Protein AF-A0A6D2IC55-F1 (afdb_monomer)

Mean predicted aligned error: 16.31 Å

pLDDT: mean 77.1, std 15.38, range [35.66, 94.56]

Structure (mmCIF, N/CA/C/O backbone):
data_AF-A0A6D2IC55-F1
#
_entry.id   AF-A0A6D2IC55-F1
#
loop_
_atom_site.group_PDB
_atom_site.id
_atom_site.type_symbol
_atom_site.label_atom_id
_atom_site.label_alt_id
_atom_site.label_comp_id
_atom_site.label_asym_id
_atom_site.label_entity_id
_atom_site.label_seq_id
_atom_site.pdbx_PDB_ins_code
_atom_site.Cartn_x
_atom_site.Cartn_y
_atom_site.Cartn_z
_atom_site.occupancy
_atom_site.B_iso_or_equiv
_atom_site.auth_seq_id
_atom_site.auth_comp_id
_atom_site.auth_asym_id
_atom_site.auth_atom_id
_atom_site.pdbx_PDB_model_num
ATOM 1 N N . MET A 1 1 ? -11.996 4.747 8.446 1.00 42.41 1 MET A N 1
ATOM 2 C CA . MET A 1 1 ? -12.557 5.397 7.247 1.00 42.41 1 MET A CA 1
ATOM 3 C C . MET A 1 1 ? -13.398 6.541 7.789 1.00 42.41 1 MET A C 1
ATOM 5 O O . MET A 1 1 ? -14.283 6.265 8.580 1.00 42.41 1 MET A O 1
ATOM 9 N N . PHE A 1 2 ? -13.018 7.805 7.586 1.00 35.66 2 PHE A N 1
ATOM 10 C CA . PHE A 1 2 ? -13.809 8.906 8.156 1.00 35.66 2 PHE A CA 1
ATOM 11 C C . PHE A 1 2 ? -15.244 8.821 7.604 1.00 35.66 2 PHE A C 1
ATOM 13 O O . PHE A 1 2 ? -15.372 8.489 6.424 1.00 35.66 2 PHE A O 1
ATOM 20 N N . PRO A 1 3 ? -16.290 9.054 8.420 1.00 40.94 3 PRO A N 1
ATOM 21 C CA . PRO A 1 3 ? -17.657 9.133 7.911 1.00 40.94 3 PRO A CA 1
ATOM 22 C C . PRO A 1 3 ? -17.727 10.191 6.805 1.00 40.94 3 PRO A C 1
ATOM 24 O O . PRO A 1 3 ? -16.899 11.110 6.772 1.00 40.94 3 PRO A O 1
ATOM 27 N N . SER A 1 4 ? -18.667 10.030 5.882 1.00 40.03 4 SER A N 1
ATOM 28 C CA . SER A 1 4 ? -18.791 10.796 4.642 1.00 40.03 4 SER A CA 1
ATOM 29 C C . SER A 1 4 ? -19.124 12.262 4.946 1.00 40.03 4 SER A C 1
ATOM 31 O O . SER A 1 4 ? -20.267 12.704 4.884 1.00 40.03 4 SER A O 1
ATOM 33 N N . GLY A 1 5 ? -18.121 13.050 5.321 1.00 46.28 5 GLY A N 1
ATOM 34 C CA . GLY A 1 5 ? -18.244 14.489 5.496 1.00 46.28 5 GLY A CA 1
ATOM 35 C C . GLY A 1 5 ? -18.019 15.187 4.164 1.00 46.28 5 GLY A C 1
ATOM 36 O O . GLY A 1 5 ? -17.016 14.936 3.494 1.00 46.28 5 GLY A O 1
ATOM 37 N N . HIS A 1 6 ? -18.907 16.106 3.782 1.00 46.56 6 HIS A N 1
ATOM 38 C CA . HIS A 1 6 ? -18.530 17.081 2.765 1.00 46.56 6 HIS A CA 1
ATOM 39 C C . HIS A 1 6 ? -17.390 17.924 3.336 1.00 46.56 6 HIS A C 1
ATOM 41 O O . HIS A 1 6 ? -17.556 18.661 4.311 1.00 46.56 6 HIS A O 1
ATOM 47 N N . GLN A 1 7 ? -16.204 17.721 2.767 1.00 50.03 7 GLN A N 1
ATOM 48 C CA . GLN A 1 7 ? -14.989 18.403 3.162 1.00 50.03 7 GLN A CA 1
ATOM 49 C C . GLN A 1 7 ? -14.880 19.684 2.341 1.00 50.03 7 GLN A C 1
ATOM 51 O O . GLN A 1 7 ? -14.592 19.637 1.145 1.00 50.03 7 GLN A O 1
ATOM 56 N N . TRP A 1 8 ? -15.101 20.831 2.979 1.00 51.38 8 TRP A N 1
ATOM 57 C CA . TRP A 1 8 ? -14.809 22.116 2.355 1.00 51.38 8 TRP A CA 1
ATOM 58 C C . TRP A 1 8 ? -13.465 22.626 2.855 1.00 51.38 8 TRP A C 1
ATOM 60 O O . TRP A 1 8 ? -13.209 22.726 4.058 1.00 51.38 8 TRP A O 1
ATOM 70 N N . PHE A 1 9 ? -12.591 22.951 1.909 1.00 54.72 9 PHE A N 1
ATOM 71 C CA . PHE A 1 9 ? -11.362 23.674 2.191 1.00 54.72 9 PHE A CA 1
ATOM 72 C C . PHE A 1 9 ? -11.690 25.163 2.142 1.00 54.72 9 PHE A C 1
ATOM 74 O O . PHE A 1 9 ? -12.079 25.665 1.089 1.00 54.72 9 PHE A O 1
ATOM 81 N N . LEU A 1 10 ? -11.553 25.861 3.271 1.00 52.91 10 LEU A N 1
ATOM 82 C CA . LEU A 1 10 ? -11.657 27.318 3.276 1.00 52.91 10 LEU A CA 1
ATOM 83 C C . LEU A 1 10 ? -10.508 27.919 2.451 1.00 52.91 10 LEU A C 1
ATOM 85 O O . LEU A 1 10 ? -9.391 27.384 2.434 1.00 52.91 10 LEU A O 1
ATOM 89 N N . GLU A 1 11 ? -10.780 29.020 1.750 1.00 54.47 11 GLU A N 1
ATOM 90 C CA . GLU A 1 11 ? -9.745 29.746 1.013 1.00 54.47 11 GLU A CA 1
ATOM 91 C C . GLU A 1 11 ? -8.669 30.287 1.966 1.00 54.47 11 GLU A C 1
ATOM 93 O O . GLU A 1 11 ? -8.925 30.599 3.131 1.00 54.47 11 GLU A O 1
ATOM 98 N N . ARG A 1 12 ? -7.425 30.318 1.475 1.00 47.34 12 ARG A N 1
ATOM 99 C CA . ARG A 1 12 ? -6.218 30.528 2.285 1.00 47.34 12 ARG A CA 1
ATOM 100 C C . ARG A 1 12 ? -6.256 31.871 3.029 1.00 47.34 12 ARG A C 1
ATOM 102 O O . ARG A 1 12 ? -6.192 32.922 2.401 1.00 47.34 12 ARG A O 1
ATOM 109 N N . TYR A 1 13 ? -6.222 31.820 4.359 1.00 48.47 13 TYR A N 1
ATOM 110 C CA . TYR A 1 13 ? -5.645 32.881 5.197 1.00 48.47 13 TYR A CA 1
ATOM 111 C C . TYR A 1 13 ? -4.132 32.605 5.385 1.00 48.47 13 TYR A C 1
ATOM 113 O O . TYR A 1 13 ? -3.694 31.502 5.056 1.00 48.47 13 TYR A O 1
ATOM 121 N N . PRO A 1 14 ? -3.301 33.552 5.870 1.00 49.69 14 PRO A N 1
ATOM 122 C CA . PRO A 1 14 ? -1.832 33.498 5.809 1.00 49.69 14 PRO A CA 1
ATOM 123 C C . PRO A 1 14 ? -1.170 32.411 6.680 1.00 49.69 14 PRO A C 1
ATOM 125 O O . PRO A 1 14 ? 0.046 32.419 6.836 1.00 49.69 14 PRO A O 1
ATOM 128 N N . SER A 1 15 ? -1.944 31.468 7.224 1.00 53.34 15 SER A N 1
ATOM 129 C CA . SER A 1 15 ? -1.421 30.257 7.847 1.00 53.34 15 SER A CA 1
ATOM 130 C C . SER A 1 15 ? -1.325 29.129 6.816 1.00 53.34 15 SER A C 1
ATOM 132 O O . SER A 1 15 ? -2.235 28.852 6.037 1.00 53.34 15 SER A O 1
ATOM 134 N N . ASP A 1 16 ? -0.189 28.456 6.844 1.00 48.94 16 ASP A N 1
ATOM 135 C CA . ASP A 1 16 ? 0.177 27.223 6.154 1.00 48.94 16 ASP A CA 1
ATOM 136 C C . ASP A 1 16 ? -0.671 26.000 6.556 1.00 48.94 16 ASP A C 1
ATOM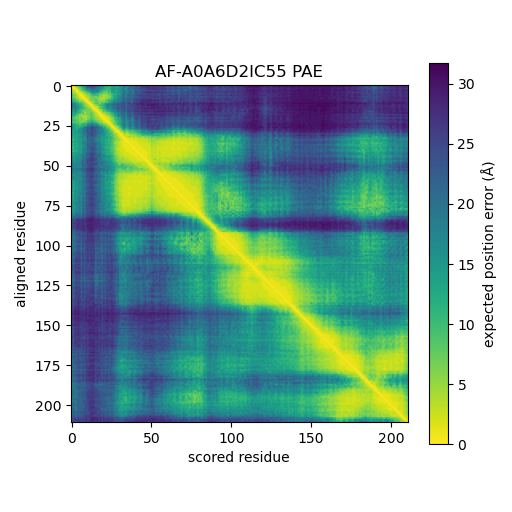 138 O O . ASP A 1 16 ? -0.652 24.971 5.874 1.00 48.94 16 ASP A O 1
ATOM 142 N N . HIS A 1 17 ? -1.514 26.130 7.580 1.00 50.03 17 HIS A N 1
ATOM 143 C CA . HIS A 1 17 ? -2.588 25.188 7.861 1.00 50.03 17 HIS A CA 1
ATOM 144 C C . HIS A 1 17 ? -3.869 25.620 7.132 1.00 50.03 17 HIS A C 1
ATOM 146 O O . HIS A 1 17 ? -4.435 26.664 7.440 1.00 50.03 17 HIS A O 1
ATOM 152 N N . ARG A 1 18 ? -4.368 24.809 6.182 1.00 52.12 18 ARG A N 1
ATOM 153 C CA . ARG A 1 18 ? -5.734 24.972 5.648 1.00 52.12 18 ARG A CA 1
ATOM 154 C C . ARG A 1 18 ? -6.718 24.347 6.638 1.00 52.12 18 ARG A C 1
ATOM 156 O O . ARG A 1 18 ? -6.790 23.116 6.675 1.00 52.12 18 ARG A O 1
ATOM 163 N N . PRO A 1 19 ? -7.464 25.129 7.437 1.00 51.31 19 PRO A N 1
ATOM 164 C CA . PRO A 1 19 ? -8.504 24.558 8.274 1.00 51.31 19 PRO A CA 1
ATOM 165 C C . PRO A 1 19 ? -9.531 23.862 7.379 1.00 51.31 19 PRO A C 1
ATOM 167 O O . PRO A 1 19 ? -10.003 24.409 6.379 1.00 51.31 19 PRO A O 1
ATOM 170 N N . VAL A 1 20 ? -9.826 22.616 7.725 1.00 53.25 20 VAL A N 1
ATOM 171 C CA . VAL A 1 20 ? -10.814 21.795 7.038 1.00 53.25 20 VAL A CA 1
ATOM 172 C C . VAL A 1 20 ? -12.129 21.944 7.781 1.00 53.25 20 VAL A C 1
ATOM 174 O O . VAL A 1 20 ? -12.206 21.606 8.961 1.00 53.25 20 VAL A O 1
ATOM 177 N N . LEU A 1 21 ? -13.166 22.413 7.088 1.00 46.72 21 LEU A N 1
ATOM 178 C CA . LEU A 1 21 ? -14.518 22.389 7.624 1.00 46.72 21 LEU A CA 1
ATOM 179 C C . LEU A 1 21 ? -15.165 21.067 7.215 1.00 46.72 21 LEU A C 1
ATOM 181 O O . LEU A 1 21 ? -15.396 20.814 6.032 1.00 46.72 21 LEU A O 1
ATOM 185 N N . VAL A 1 22 ? -15.424 20.214 8.204 1.00 48.53 22 VAL A N 1
ATOM 186 C CA . VAL A 1 22 ? -16.156 18.961 8.018 1.00 48.53 22 VAL A CA 1
ATOM 187 C C . VAL A 1 22 ? -17.571 19.181 8.527 1.00 48.53 22 VAL A C 1
ATOM 189 O O . VAL A 1 22 ? -17.777 19.362 9.726 1.00 48.53 22 VAL A O 1
ATOM 192 N N . LYS A 1 23 ? -18.554 19.178 7.624 1.00 43.50 23 LYS A N 1
ATOM 193 C CA . LYS A 1 23 ? -19.966 19.098 8.010 1.00 43.50 23 LYS A CA 1
ATOM 194 C C . LYS A 1 23 ? -20.396 17.645 7.907 1.00 43.50 23 LYS A C 1
ATOM 196 O O . LYS A 1 23 ? -20.495 17.098 6.810 1.00 43.50 23 LYS A O 1
ATOM 201 N N . PHE A 1 24 ? -20.617 17.032 9.061 1.00 47.41 24 PHE A N 1
ATOM 202 C CA . PHE A 1 24 ? -21.164 15.686 9.152 1.00 47.41 24 PHE A CA 1
ATOM 203 C C . PHE A 1 24 ? -22.627 15.723 8.687 1.00 47.41 24 PHE A C 1
ATOM 205 O O . PHE A 1 24 ? -23.430 16.494 9.216 1.00 47.41 24 PHE A O 1
ATOM 212 N N . MET A 1 25 ? -22.964 14.956 7.648 1.00 42.31 25 MET A N 1
ATOM 213 C CA . MET A 1 25 ? -24.350 14.795 7.216 1.00 42.31 25 MET A CA 1
ATOM 214 C C . MET A 1 25 ? -25.024 13.728 8.077 1.00 42.31 25 MET A C 1
ATOM 216 O O . MET A 1 25 ? -24.787 12.549 7.865 1.00 42.31 25 MET A O 1
ATOM 220 N N . GLY A 1 26 ? -25.888 14.165 8.997 1.00 48.38 26 GLY A N 1
ATOM 221 C CA . GLY A 1 26 ? -26.943 13.353 9.612 1.00 48.38 26 GLY A CA 1
ATOM 222 C C . GLY A 1 26 ? -26.493 12.258 10.586 1.00 48.38 26 GLY A C 1
ATOM 223 O O . GLY A 1 26 ? -25.544 11.520 10.360 1.00 48.38 26 GLY A O 1
ATOM 224 N N . GLU A 1 27 ? -27.259 12.103 11.660 1.00 49.16 27 GLU A N 1
ATOM 225 C CA . GLU A 1 27 ? -27.068 11.162 12.777 1.00 49.16 27 GLU A CA 1
ATOM 226 C C . GLU A 1 27 ? -27.150 9.661 12.401 1.00 49.16 27 GLU A C 1
ATOM 228 O O . GLU A 1 27 ? -27.257 8.816 13.284 1.00 49.16 27 GLU A O 1
ATOM 233 N N . SER A 1 28 ? -27.110 9.297 11.111 1.00 52.38 28 SER A N 1
ATOM 234 C CA . SER A 1 28 ? -27.392 7.928 10.645 1.00 52.38 28 SER A CA 1
ATOM 235 C C . SER A 1 28 ? -26.179 7.112 10.186 1.00 52.38 28 SER A C 1
ATOM 237 O O . SER A 1 28 ? -26.320 5.909 9.973 1.00 52.38 28 SER A O 1
ATOM 239 N N . GLU A 1 29 ? -24.996 7.714 10.011 1.00 53.56 29 GLU A N 1
ATOM 240 C CA . GLU A 1 29 ? -23.808 6.928 9.650 1.00 53.56 29 GLU A CA 1
ATOM 241 C C . GLU A 1 29 ? -23.174 6.283 10.897 1.00 53.56 29 GLU A C 1
ATOM 243 O O . GLU A 1 29 ? -22.867 6.985 11.867 1.00 53.56 29 GLU A O 1
ATOM 248 N N . PRO A 1 30 ? -22.939 4.956 10.893 1.00 59.22 30 PRO A N 1
ATOM 249 C CA . PRO A 1 30 ? -22.305 4.286 12.016 1.00 59.22 30 PRO A CA 1
ATOM 250 C C . PRO A 1 30 ? -20.869 4.794 12.170 1.00 59.22 30 PRO A C 1
ATOM 252 O O . PRO A 1 30 ? -20.042 4.694 11.260 1.00 59.22 30 PRO A O 1
ATOM 255 N N . LEU A 1 31 ? -20.564 5.339 13.346 1.00 67.38 31 LEU A N 1
ATOM 256 C CA . LEU A 1 31 ? -19.214 5.777 13.696 1.00 67.38 31 LEU A CA 1
ATOM 257 C C . LEU A 1 31 ? -18.239 4.605 13.574 1.00 67.38 31 LEU A C 1
ATOM 259 O O . LEU A 1 31 ? -18.587 3.465 13.880 1.00 67.38 31 LEU A O 1
ATOM 263 N N . CYS A 1 32 ? -16.992 4.873 13.180 1.00 67.25 32 CYS A N 1
ATOM 264 C CA . CYS A 1 32 ? -15.965 3.835 13.082 1.00 67.25 32 CYS A CA 1
ATOM 265 C C . CYS A 1 32 ? -14.636 4.236 13.742 1.00 67.25 32 CYS A C 1
ATOM 267 O O . CYS A 1 32 ? -14.346 5.419 13.946 1.00 67.25 32 CYS A O 1
ATOM 269 N N . GLY A 1 33 ? -13.814 3.229 14.058 1.00 76.00 33 GLY A N 1
ATOM 270 C CA . GLY A 1 33 ? -12.494 3.409 14.667 1.00 76.00 33 GLY A CA 1
ATOM 271 C C . GLY A 1 33 ? -12.550 4.198 15.977 1.00 76.00 33 GLY A C 1
ATOM 272 O O . GLY A 1 33 ? -13.474 4.028 16.772 1.00 76.00 33 GLY A O 1
ATOM 273 N N . GLN A 1 34 ? -11.586 5.102 16.171 1.00 73.44 34 GLN A N 1
ATOM 274 C CA . GLN A 1 34 ? -11.453 5.886 17.403 1.00 73.44 34 GLN A CA 1
ATOM 275 C C . GLN A 1 34 ? -12.715 6.693 17.749 1.00 73.44 34 GLN A C 1
ATOM 277 O O . GLN A 1 34 ? -13.054 6.781 18.921 1.00 73.44 34 GLN A O 1
ATOM 282 N N . PHE A 1 35 ? -13.430 7.236 16.757 1.00 76.56 35 PHE A N 1
ATOM 283 C CA . PHE A 1 35 ? -14.650 8.022 16.993 1.00 76.56 35 PHE A CA 1
ATOM 284 C C . PHE A 1 35 ? -15.805 7.171 17.535 1.00 76.56 35 PHE A C 1
ATOM 286 O O . PHE A 1 35 ? -16.575 7.633 18.372 1.00 76.56 35 PHE A O 1
ATOM 293 N N . ARG A 1 36 ? -15.917 5.912 17.083 1.00 81.44 36 ARG A N 1
ATOM 294 C CA . ARG A 1 36 ? -16.895 4.960 17.633 1.00 81.44 36 ARG A CA 1
ATOM 295 C C . ARG A 1 36 ? -16.567 4.636 19.083 1.00 81.44 36 ARG A C 1
ATOM 297 O O . ARG A 1 36 ? -17.454 4.616 19.922 1.00 81.44 36 ARG A O 1
ATOM 304 N N . ILE A 1 37 ? -15.285 4.409 19.365 1.00 84.06 37 ILE A N 1
ATOM 305 C CA . ILE A 1 37 ? -14.797 4.089 20.707 1.00 84.06 37 ILE A CA 1
ATOM 306 C C . ILE A 1 37 ? -15.024 5.260 21.663 1.00 84.06 37 ILE A C 1
ATOM 308 O O . ILE A 1 37 ? -15.475 5.032 2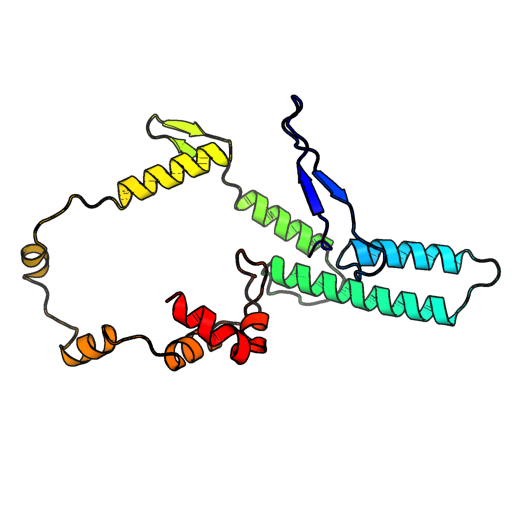2.777 1.00 84.06 37 ILE A O 1
ATOM 312 N N . THR A 1 38 ? -14.725 6.499 21.260 1.00 82.94 38 THR A N 1
ATOM 313 C CA . THR A 1 38 ? -14.943 7.670 22.122 1.00 82.94 38 THR A CA 1
ATOM 314 C C . THR A 1 38 ? -16.418 7.857 22.433 1.00 82.94 38 THR A C 1
ATOM 316 O O . THR A 1 38 ? -16.754 7.974 23.603 1.00 82.94 38 THR A O 1
ATOM 319 N N . LYS A 1 39 ? -17.298 7.764 21.429 1.00 85.19 39 LYS A N 1
ATOM 320 C CA . LYS A 1 39 ? -18.734 7.922 21.667 1.00 85.19 39 LYS A CA 1
ATOM 321 C C . LYS A 1 39 ? -19.315 6.802 22.532 1.00 85.19 39 LYS A C 1
ATOM 323 O O . LYS A 1 39 ? -20.036 7.086 23.471 1.00 85.19 39 LYS A O 1
ATOM 328 N N . LEU A 1 40 ? -18.959 5.539 22.279 1.00 86.94 40 LEU A N 1
ATOM 329 C CA . LEU A 1 40 ? -19.411 4.422 23.122 1.00 86.94 40 LEU A CA 1
ATOM 330 C C . LEU A 1 40 ? -18.905 4.537 24.569 1.00 86.94 40 LEU A C 1
ATOM 332 O O . LEU A 1 40 ? -19.528 3.994 25.472 1.00 86.94 40 LEU A O 1
ATOM 336 N N . ARG A 1 41 ? -17.768 5.208 24.802 1.00 87.81 41 ARG A N 1
ATOM 337 C CA . ARG A 1 41 ? -17.281 5.501 26.157 1.00 87.81 41 ARG A CA 1
ATOM 338 C C . ARG A 1 41 ? -18.088 6.606 26.826 1.00 87.81 41 ARG A C 1
ATOM 340 O O . ARG A 1 41 ? -18.403 6.447 27.994 1.00 87.81 41 ARG A O 1
ATOM 347 N N . GLU A 1 42 ? -18.401 7.671 26.095 1.00 88.44 42 GLU A N 1
ATOM 348 C CA . GLU A 1 42 ? -19.256 8.765 26.573 1.00 88.44 42 GLU A CA 1
ATOM 349 C C . GLU A 1 42 ? -20.663 8.240 26.904 1.00 88.44 42 GLU A C 1
ATOM 351 O O . GLU A 1 42 ? -21.125 8.417 28.023 1.00 88.44 42 GLU A O 1
ATOM 356 N N . GLU A 1 43 ? -21.288 7.477 25.997 1.00 87.75 43 GLU A N 1
ATOM 357 C CA . GLU A 1 43 ? -22.600 6.845 26.226 1.00 87.75 43 GLU A CA 1
ATOM 358 C C . GLU A 1 43 ? -22.577 5.878 27.424 1.00 87.75 43 GLU A C 1
ATOM 360 O O . GLU A 1 43 ? -23.552 5.775 28.162 1.00 87.75 43 GLU A O 1
ATOM 365 N N . LEU A 1 44 ? -21.467 5.160 27.638 1.00 89.44 44 LEU A N 1
ATOM 366 C CA . LEU A 1 44 ? -21.321 4.281 28.798 1.00 89.44 44 LEU A CA 1
ATOM 367 C C . LEU A 1 44 ? -21.229 5.066 30.112 1.00 89.44 44 LEU A C 1
ATOM 369 O O . LEU A 1 44 ? -21.795 4.632 31.110 1.00 89.44 44 LEU A O 1
ATOM 373 N N . GLU A 1 45 ? -20.490 6.175 30.113 1.00 88.38 45 GLU A N 1
ATOM 374 C CA . GLU A 1 45 ? -20.306 7.041 31.280 1.00 88.38 45 GLU A CA 1
ATOM 375 C C . GLU A 1 45 ? -21.629 7.711 31.671 1.00 88.38 45 GLU A C 1
ATOM 377 O O . GLU A 1 45 ? -22.015 7.651 32.835 1.00 88.38 45 GLU A O 1
ATOM 382 N N . GLU A 1 46 ? -22.381 8.231 30.696 1.00 87.94 46 GLU A N 1
ATOM 383 C CA . GLU A 1 46 ? -23.709 8.818 30.917 1.00 87.94 46 GLU A CA 1
ATOM 384 C C . GLU A 1 46 ? -24.695 7.812 31.542 1.00 87.94 46 GLU A C 1
ATOM 386 O O . GLU A 1 46 ? -25.346 8.118 32.541 1.00 87.94 46 GLU A O 1
ATOM 391 N N . GLU A 1 47 ? -24.767 6.590 31.005 1.00 87.00 47 GLU A N 1
ATOM 392 C CA . GLU A 1 47 ? -25.659 5.526 31.498 1.00 87.00 47 GLU A CA 1
ATOM 393 C C . GLU A 1 47 ? -25.256 4.993 32.885 1.00 87.00 47 GLU A C 1
ATOM 395 O O . GLU A 1 47 ? -26.109 4.568 33.669 1.00 87.00 47 GLU A O 1
ATOM 400 N N . GLU A 1 48 ? -23.959 4.994 33.213 1.00 85.88 48 GLU A N 1
ATOM 401 C CA . GLU A 1 48 ? -23.461 4.594 34.535 1.00 85.88 48 GLU A CA 1
ATOM 402 C C . GLU A 1 48 ? -23.686 5.683 35.604 1.00 85.88 48 GLU A C 1
ATOM 404 O O . GLU A 1 48 ? -23.819 5.351 36.787 1.00 85.88 48 GLU A O 1
ATOM 409 N N . GLU A 1 49 ? -23.774 6.957 35.210 1.00 88.31 49 GLU A N 1
ATOM 410 C CA . GLU A 1 49 ? -24.062 8.092 36.098 1.00 88.31 49 GLU A CA 1
ATOM 411 C C . GLU A 1 49 ? -25.561 8.333 36.337 1.00 88.31 49 GLU A C 1
ATOM 413 O O . GLU A 1 49 ? -25.940 9.094 37.239 1.00 88.31 49 GLU A O 1
ATOM 418 N N . GLU A 1 50 ? -26.441 7.669 35.582 1.00 85.56 50 GLU A N 1
ATOM 419 C CA . GLU A 1 50 ? -27.876 7.779 35.803 1.00 85.56 50 GLU A CA 1
ATOM 420 C C . GLU A 1 50 ? -28.289 7.293 37.199 1.00 85.56 50 GLU A C 1
ATOM 422 O O . GLU A 1 50 ? -27.803 6.307 37.754 1.00 85.56 50 GLU A O 1
ATOM 427 N N . ARG A 1 51 ? -29.293 7.965 37.775 1.00 79.31 51 ARG A N 1
ATOM 428 C CA . ARG A 1 51 ? -29.837 7.625 39.100 1.00 79.31 51 ARG A CA 1
ATOM 429 C C . ARG A 1 51 ? -30.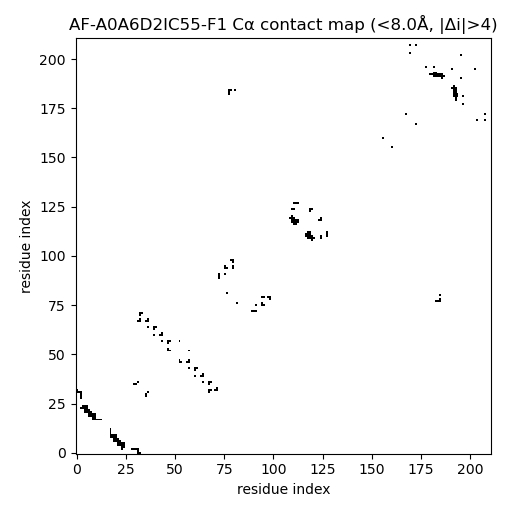412 6.202 39.165 1.00 79.31 51 ARG A C 1
ATOM 431 O O . ARG A 1 51 ? -30.499 5.632 40.254 1.00 79.31 51 ARG A O 1
ATOM 438 N N . TYR A 1 52 ? -30.833 5.661 38.024 1.00 82.62 52 TYR A N 1
ATOM 439 C CA . TYR A 1 52 ? -31.379 4.315 37.874 1.00 82.62 52 TYR A CA 1
ATOM 440 C C . TYR A 1 52 ? -30.786 3.657 36.621 1.00 82.62 52 TYR A C 1
ATOM 442 O O . TYR A 1 52 ? -31.460 3.604 35.595 1.00 82.62 52 TYR A O 1
ATOM 450 N N . PRO A 1 53 ? -29.544 3.152 36.700 1.00 82.19 53 PRO A N 1
ATOM 451 C CA . PRO A 1 53 ? -28.816 2.669 35.534 1.00 82.19 53 PRO A CA 1
ATOM 452 C C . PRO A 1 53 ? -29.517 1.473 34.891 1.00 82.19 53 PRO A C 1
ATOM 454 O O . PRO A 1 53 ? -29.915 0.511 35.567 1.00 82.19 53 PRO A O 1
ATOM 457 N N . TRP A 1 54 ? -29.631 1.494 33.564 1.00 88.31 54 TRP A N 1
ATOM 458 C CA . TRP A 1 54 ? -30.228 0.393 32.827 1.00 88.31 54 TRP A CA 1
ATOM 459 C C . TRP A 1 54 ? -29.185 -0.694 32.537 1.00 88.31 54 TRP A C 1
ATOM 461 O O . TRP A 1 54 ? -28.467 -0.683 31.539 1.00 88.31 54 TRP A O 1
ATOM 471 N N . PHE A 1 55 ? -29.103 -1.685 33.427 1.00 85.69 55 PHE A N 1
ATOM 472 C CA . PHE A 1 55 ? -28.052 -2.713 33.387 1.00 85.69 55 PHE A CA 1
ATOM 473 C C . PHE A 1 55 ? -27.935 -3.487 32.065 1.00 85.69 55 PHE A C 1
ATOM 475 O O . PHE A 1 55 ? -26.830 -3.887 31.697 1.00 85.69 55 PHE A O 1
ATOM 482 N N . THR A 1 56 ? -29.036 -3.710 31.339 1.00 88.88 56 THR A N 1
ATOM 483 C CA . THR A 1 56 ? -28.975 -4.378 30.028 1.00 88.88 56 THR A CA 1
ATOM 484 C C . THR A 1 56 ? -28.337 -3.478 28.976 1.00 88.88 56 THR A C 1
ATOM 486 O O . THR A 1 56 ? -27.507 -3.958 28.211 1.00 88.88 56 THR A O 1
ATOM 489 N N . ARG A 1 57 ? -28.631 -2.173 28.995 1.00 88.19 57 ARG A N 1
ATOM 490 C CA . ARG A 1 57 ? -28.029 -1.193 28.086 1.00 88.19 57 ARG A CA 1
ATOM 491 C C . ARG A 1 57 ? -26.535 -1.029 28.339 1.00 88.19 57 ARG A C 1
ATOM 493 O O . ARG A 1 57 ? -25.744 -1.086 27.403 1.00 88.19 57 ARG A O 1
ATOM 500 N N . ILE A 1 58 ? -26.130 -0.949 29.604 1.00 87.50 58 ILE A N 1
ATOM 501 C CA . ILE A 1 58 ? -24.714 -0.932 30.004 1.00 87.50 58 ILE A CA 1
ATOM 502 C C . ILE A 1 58 ? -23.983 -2.183 29.491 1.00 87.50 58 ILE A C 1
ATOM 504 O O . ILE A 1 58 ? -22.859 -2.095 28.991 1.00 87.50 58 ILE A O 1
ATOM 508 N N . ALA A 1 59 ? -24.605 -3.362 29.599 1.00 90.25 59 ALA A N 1
ATOM 509 C CA . ALA A 1 59 ? -24.023 -4.605 29.097 1.00 90.25 59 ALA A CA 1
ATOM 510 C C . ALA A 1 59 ? -23.884 -4.606 27.563 1.00 90.25 59 ALA A C 1
ATOM 512 O O . ALA A 1 59 ? -22.841 -5.015 27.050 1.00 90.25 59 ALA A O 1
ATOM 513 N N . GLU A 1 60 ? -24.890 -4.112 26.838 1.00 91.25 60 GLU A N 1
ATOM 514 C CA . GLU A 1 60 ? -24.852 -3.952 25.379 1.00 91.25 60 GLU A CA 1
ATOM 515 C C . GLU A 1 60 ? -23.723 -3.012 24.941 1.00 91.25 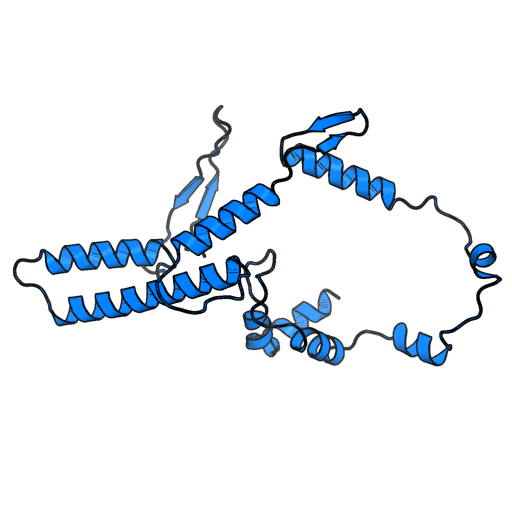60 GLU A C 1
ATOM 517 O O . GLU A 1 60 ? -22.888 -3.402 24.123 1.00 91.25 60 GLU A O 1
ATOM 522 N N . ILE A 1 61 ? -23.625 -1.823 25.546 1.00 88.56 61 ILE A N 1
ATOM 523 C CA . ILE A 1 61 ? -22.577 -0.842 25.229 1.00 88.56 61 ILE A CA 1
ATOM 524 C C . ILE A 1 61 ? -21.186 -1.440 25.487 1.00 88.56 61 ILE A C 1
ATOM 526 O O . ILE A 1 61 ? -20.282 -1.296 24.663 1.00 88.56 61 ILE A O 1
ATOM 530 N N . LYS A 1 62 ? -21.004 -2.187 26.587 1.00 89.62 62 LYS A N 1
ATOM 531 C CA . LYS A 1 62 ? -19.736 -2.880 26.885 1.00 89.62 62 LYS A CA 1
ATOM 532 C C . LYS A 1 62 ? -19.363 -3.912 25.816 1.00 89.62 62 LYS A C 1
ATOM 534 O O . LYS A 1 62 ? -18.182 -4.019 25.473 1.00 89.62 62 LYS A O 1
ATOM 539 N N . ILE A 1 63 ? -20.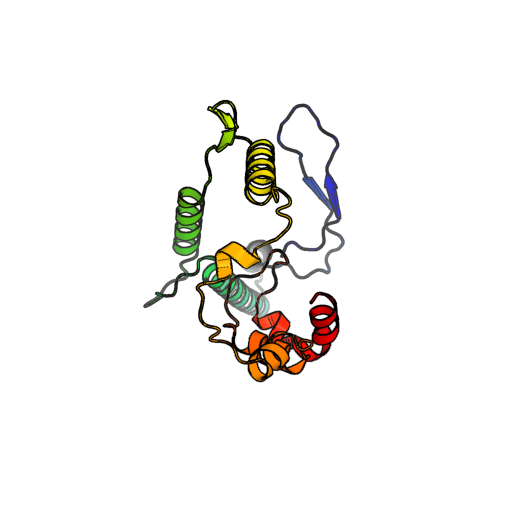334 -4.648 25.272 1.00 92.25 63 ILE A N 1
ATOM 540 C CA . ILE A 1 63 ? -20.110 -5.595 24.167 1.00 92.25 63 ILE A CA 1
ATOM 541 C C . ILE A 1 63 ? -19.722 -4.844 22.890 1.00 92.25 63 ILE A C 1
ATOM 543 O O . ILE A 1 63 ? -18.723 -5.190 22.256 1.00 92.25 63 ILE A O 1
ATOM 547 N N . GLU A 1 64 ? -20.462 -3.796 22.527 1.00 89.62 64 GLU A N 1
ATOM 548 C CA . GLU A 1 64 ? -20.163 -2.988 21.340 1.00 89.62 64 GLU A CA 1
ATOM 549 C C . GLU A 1 64 ? -18.770 -2.357 21.403 1.00 89.62 64 GLU A C 1
ATOM 551 O O . GLU A 1 64 ? -18.034 -2.340 20.414 1.00 89.62 64 GLU A O 1
ATOM 556 N N . LEU A 1 65 ? -18.377 -1.892 22.584 1.00 88.62 65 LEU A N 1
ATOM 557 C CA . LEU A 1 65 ? -17.077 -1.295 22.850 1.00 88.62 65 LEU A CA 1
ATOM 558 C C . LEU A 1 65 ? -15.948 -2.336 22.774 1.00 88.62 65 LEU A C 1
ATOM 560 O O . LEU A 1 65 ? -14.873 -2.042 22.248 1.00 88.62 65 LEU A O 1
ATOM 564 N N . ALA A 1 66 ? -16.191 -3.576 23.211 1.00 88.06 66 ALA A N 1
ATOM 565 C CA . ALA A 1 66 ? -15.251 -4.681 23.023 1.00 88.06 66 ALA A CA 1
ATOM 566 C C . ALA A 1 66 ? -15.044 -5.024 21.536 1.00 88.06 66 ALA A C 1
ATOM 568 O O . ALA A 1 66 ? -13.902 -5.220 21.113 1.00 88.06 66 ALA A O 1
ATOM 569 N N . ILE A 1 67 ? -16.121 -5.043 20.742 1.00 88.62 67 ILE A N 1
ATOM 570 C CA . ILE A 1 67 ? -16.055 -5.245 19.286 1.00 88.62 67 ILE A CA 1
ATOM 571 C C . ILE A 1 67 ? -15.270 -4.101 18.632 1.00 88.62 67 ILE A C 1
ATOM 573 O O . ILE A 1 67 ? -14.330 -4.356 17.882 1.00 88.62 67 ILE A O 1
ATOM 577 N N . ALA A 1 68 ? -15.585 -2.847 18.973 1.00 86.00 68 ALA A N 1
ATOM 578 C CA . ALA A 1 68 ? -14.916 -1.675 18.411 1.00 86.00 68 ALA A CA 1
ATOM 579 C C . ALA A 1 68 ? -13.401 -1.661 18.693 1.00 86.00 68 ALA A C 1
ATOM 581 O O . ALA A 1 68 ? -12.616 -1.314 17.809 1.00 86.00 68 ALA A O 1
ATOM 582 N N . TYR A 1 69 ? -12.971 -2.089 19.887 1.00 83.50 69 TYR A N 1
ATOM 583 C CA . TYR A 1 69 ? -11.546 -2.258 20.190 1.00 83.50 69 TYR A CA 1
ATOM 584 C C . TYR A 1 69 ? -10.888 -3.379 19.381 1.00 83.50 69 TYR A C 1
ATOM 586 O O . TYR A 1 69 ? -9.744 -3.221 18.957 1.00 83.50 69 TYR A O 1
ATOM 594 N N . CYS A 1 70 ? -11.584 -4.498 19.161 1.00 84.12 70 CYS A N 1
ATOM 595 C CA . CYS A 1 70 ? -11.063 -5.599 18.352 1.00 84.12 70 CYS A CA 1
ATOM 596 C C . CYS A 1 70 ? -10.853 -5.164 16.892 1.00 84.12 70 CYS A C 1
ATOM 598 O O . CYS A 1 70 ? -9.788 -5.401 16.320 1.00 84.12 70 CYS A O 1
ATOM 600 N N . ASP A 1 71 ? -11.824 -4.448 16.320 1.00 82.00 71 ASP A N 1
ATOM 601 C CA . ASP A 1 71 ? -11.726 -3.888 14.969 1.00 82.00 71 ASP A CA 1
ATOM 602 C C . ASP A 1 71 ? -10.545 -2.912 14.845 1.00 82.00 71 ASP A C 1
ATOM 604 O O . ASP A 1 71 ? -9.780 -2.956 13.874 1.00 82.00 71 ASP A O 1
ATOM 608 N N . GLU A 1 72 ? -10.358 -2.042 15.844 1.00 81.62 72 GLU A N 1
ATOM 609 C CA . GLU A 1 72 ? -9.227 -1.117 15.887 1.00 81.62 72 GLU A CA 1
ATOM 610 C C . GLU A 1 72 ? -7.879 -1.855 15.980 1.00 81.62 72 GLU A C 1
ATOM 612 O O . GLU A 1 72 ? -6.923 -1.500 15.282 1.00 81.62 72 GLU A O 1
ATOM 617 N N . GLU A 1 73 ? -7.787 -2.898 16.802 1.00 79.12 73 GLU A N 1
ATOM 618 C CA . GLU A 1 73 ? -6.579 -3.713 16.928 1.00 79.12 73 GLU A CA 1
ATOM 619 C C . GLU A 1 73 ? -6.222 -4.403 15.605 1.00 79.12 73 GLU A C 1
ATOM 621 O O . GLU A 1 73 ? -5.075 -4.322 15.154 1.00 79.12 73 GLU A O 1
ATOM 626 N N . ILE A 1 74 ? -7.203 -5.016 14.934 1.00 78.19 74 ILE A N 1
ATOM 627 C CA . ILE A 1 74 ? -7.022 -5.646 13.619 1.00 78.19 74 ILE A CA 1
ATOM 628 C C . ILE A 1 74 ? -6.518 -4.618 12.600 1.00 78.19 74 ILE A C 1
ATOM 630 O O . ILE A 1 74 ? -5.566 -4.900 11.865 1.00 78.19 74 ILE A O 1
ATOM 634 N N . PHE A 1 75 ? -7.108 -3.420 12.583 1.00 76.62 75 PHE A N 1
ATOM 635 C CA . PHE A 1 75 ? -6.696 -2.334 11.697 1.00 76.62 75 PHE A CA 1
ATOM 636 C C . PHE A 1 75 ? -5.237 -1.912 11.937 1.00 76.62 75 PHE A C 1
ATOM 638 O O . PHE A 1 75 ? -4.446 -1.814 10.992 1.00 76.62 75 PHE A O 1
ATOM 645 N N . TRP A 1 76 ? -4.841 -1.686 13.194 1.00 73.25 76 TRP A N 1
ATOM 646 C CA . TRP A 1 76 ? -3.469 -1.283 13.519 1.00 73.25 76 TRP A CA 1
ATOM 647 C C . TRP A 1 76 ? -2.449 -2.396 13.286 1.00 73.25 76 TRP A C 1
ATOM 649 O O . TRP A 1 76 ? -1.340 -2.105 12.831 1.00 73.25 76 TRP A O 1
ATOM 659 N N . ARG A 1 77 ? -2.826 -3.659 13.511 1.00 73.88 77 ARG A N 1
ATOM 660 C CA . ARG A 1 77 ? -2.014 -4.835 13.175 1.00 73.88 77 ARG A CA 1
ATOM 661 C C . ARG A 1 77 ? -1.743 -4.919 11.671 1.00 73.88 77 ARG A C 1
ATOM 663 O O . ARG A 1 77 ? -0.594 -5.057 11.263 1.00 73.88 77 ARG A O 1
ATOM 670 N N . GLN A 1 78 ? -2.771 -4.764 10.835 1.00 71.44 78 GLN A N 1
ATOM 671 C CA . GLN A 1 78 ? -2.604 -4.752 9.374 1.00 71.44 78 GLN A CA 1
ATOM 672 C C . GLN A 1 78 ? -1.706 -3.597 8.903 1.00 71.44 78 GLN A C 1
ATOM 674 O O . GLN A 1 78 ? -0.904 -3.746 7.978 1.00 71.44 78 GLN A O 1
ATOM 679 N N . LYS A 1 79 ? -1.811 -2.435 9.554 1.00 73.69 79 LYS A N 1
ATOM 680 C CA . LYS A 1 79 ? -1.047 -1.236 9.196 1.00 73.69 79 LYS A CA 1
ATOM 681 C C . LYS A 1 79 ? 0.417 -1.277 9.639 1.00 73.69 79 LYS A C 1
ATOM 683 O O . LYS A 1 79 ? 1.259 -0.696 8.956 1.00 73.69 79 LYS A O 1
ATOM 688 N N . SER A 1 80 ? 0.725 -1.919 10.766 1.00 70.06 80 SER A N 1
ATOM 689 C CA . SER A 1 80 ? 2.085 -1.980 11.322 1.00 70.06 80 SER A CA 1
ATOM 690 C C . SER A 1 80 ? 3.002 -2.971 10.596 1.00 70.06 80 SER A C 1
ATOM 692 O O . SER A 1 80 ? 4.214 -2.802 10.658 1.00 70.06 80 SER A O 1
ATOM 694 N N . ARG A 1 81 ? 2.444 -3.956 9.870 1.00 67.44 81 ARG A N 1
ATOM 695 C CA . ARG A 1 81 ? 3.176 -5.042 9.175 1.00 67.44 81 ARG A CA 1
ATOM 696 C C . ARG A 1 81 ? 3.970 -5.980 10.102 1.00 67.44 81 ARG A C 1
ATOM 698 O O . ARG A 1 81 ? 4.777 -6.772 9.617 1.00 67.44 81 ARG A O 1
ATOM 705 N N . GLU A 1 82 ? 3.733 -5.928 11.410 1.00 67.25 82 GLU A N 1
ATOM 706 C CA . GLU A 1 82 ? 4.416 -6.773 12.396 1.00 67.25 82 GLU A CA 1
ATOM 707 C C . GLU A 1 82 ? 3.804 -8.183 12.456 1.00 67.25 82 GLU A C 1
ATOM 709 O O . GLU A 1 82 ? 2.605 -8.338 12.685 1.00 67.25 82 GLU A O 1
ATOM 714 N N . LYS A 1 83 ? 4.633 -9.223 12.263 1.00 57.34 83 LYS A N 1
ATOM 715 C CA . LYS A 1 83 ? 4.213 -10.645 12.281 1.00 57.34 83 LYS A CA 1
ATOM 716 C C . LYS A 1 83 ? 4.333 -11.313 13.662 1.00 57.34 83 LYS A C 1
ATOM 718 O O . LYS A 1 83 ? 3.816 -12.409 13.853 1.00 57.34 83 LYS A O 1
ATOM 723 N N . TRP A 1 84 ? 5.018 -10.681 14.616 1.00 55.16 84 TRP A N 1
ATOM 724 C CA . TRP A 1 84 ? 5.353 -11.262 15.921 1.00 55.16 84 TRP A CA 1
ATOM 725 C C . TRP A 1 84 ? 4.477 -10.678 17.036 1.00 55.16 84 TRP A C 1
ATOM 727 O O . TRP A 1 84 ? 4.907 -9.794 17.768 1.00 55.16 84 TRP A O 1
ATOM 737 N N . LEU A 1 85 ? 3.255 -11.188 17.205 1.00 49.94 85 LEU A N 1
ATOM 738 C CA . LEU A 1 85 ? 2.548 -11.071 18.486 1.00 49.94 85 LEU A CA 1
ATOM 739 C C . LEU A 1 85 ? 2.467 -12.452 19.129 1.00 49.94 85 LEU A C 1
ATOM 741 O O . LEU A 1 85 ? 1.540 -13.223 18.891 1.00 49.94 85 LEU A O 1
ATOM 745 N N . ARG A 1 86 ? 3.470 -12.768 19.947 1.00 44.81 86 ARG A N 1
ATOM 746 C CA . ARG A 1 86 ? 3.345 -13.790 20.983 1.00 44.81 86 ARG A CA 1
ATOM 747 C C . ARG A 1 86 ? 3.083 -13.041 22.289 1.00 44.81 86 ARG A C 1
ATOM 749 O O . ARG A 1 86 ? 3.976 -12.377 22.792 1.00 44.81 86 ARG A O 1
ATOM 756 N N . GLU A 1 87 ? 1.848 -13.179 22.765 1.00 41.59 87 GLU A N 1
ATOM 757 C CA . GLU A 1 87 ? 1.366 -12.882 24.124 1.00 41.59 87 GLU A CA 1
ATOM 758 C C . GLU A 1 87 ? 0.984 -11.422 24.461 1.00 41.59 87 GLU A C 1
ATOM 760 O O . GLU A 1 87 ? 1.811 -10.576 24.773 1.00 41.59 87 GLU A O 1
ATOM 765 N N . GLY A 1 88 ? -0.335 -11.175 24.437 1.00 54.94 88 GLY A N 1
ATOM 766 C CA . GLY A 1 88 ? -1.089 -10.615 25.568 1.00 54.94 88 GLY A CA 1
ATOM 767 C C . GLY A 1 88 ? -0.836 -9.168 26.000 1.00 54.94 88 GLY A C 1
ATOM 768 O O . GLY A 1 88 ? -0.153 -8.952 26.988 1.00 54.94 88 GLY A O 1
ATOM 769 N N . ASP A 1 89 ? -1.459 -8.207 25.314 1.00 44.94 89 ASP A N 1
ATOM 770 C CA . ASP A 1 89 ? -2.345 -7.137 25.834 1.00 44.94 89 ASP A CA 1
ATOM 771 C C . ASP A 1 89 ? -2.699 -6.221 24.640 1.00 44.94 89 ASP A C 1
ATOM 773 O O . ASP A 1 89 ? -1.999 -6.248 23.624 1.00 44.94 89 ASP A O 1
ATOM 777 N N . ARG A 1 90 ? -3.774 -5.425 24.721 1.00 55.91 90 ARG A N 1
ATOM 778 C CA . ARG A 1 90 ? -4.257 -4.504 23.667 1.00 55.91 90 ARG A CA 1
ATOM 779 C C . ARG A 1 90 ? -3.198 -3.446 23.326 1.00 55.91 90 ARG A C 1
ATOM 781 O O . ARG A 1 90 ? -3.242 -2.309 23.794 1.00 55.91 90 ARG A O 1
ATOM 788 N N . ASN A 1 91 ? -2.208 -3.804 22.512 1.00 57.69 91 ASN A N 1
ATOM 789 C CA . ASN A 1 91 ? -0.972 -3.039 22.381 1.00 57.69 91 ASN A CA 1
ATOM 790 C C . ASN A 1 91 ? -1.044 -1.948 21.298 1.00 57.69 91 ASN A C 1
ATOM 792 O O . ASN A 1 91 ? -0.121 -1.760 20.502 1.00 57.69 91 ASN A O 1
ATOM 796 N N . THR A 1 92 ? -2.144 -1.186 21.266 1.00 63.59 92 THR A N 1
ATOM 797 C CA . THR A 1 92 ? -2.309 -0.038 20.354 1.00 63.59 92 THR A CA 1
ATOM 798 C C . THR A 1 92 ? -1.164 0.961 20.503 1.00 63.59 92 THR A C 1
ATOM 800 O O . THR A 1 92 ? -0.689 1.489 19.500 1.00 63.59 92 THR A O 1
ATOM 803 N N . LYS A 1 93 ? -0.627 1.157 21.717 1.00 69.94 93 LYS A N 1
ATOM 804 C CA . LYS A 1 93 ? 0.560 1.998 21.954 1.00 69.94 93 LYS A CA 1
ATOM 805 C C . LYS A 1 93 ? 1.816 1.462 21.264 1.00 69.94 93 LYS A C 1
ATOM 807 O O . LYS A 1 93 ? 2.521 2.253 20.639 1.00 69.94 93 LYS A O 1
ATOM 812 N N . PHE A 1 94 ? 2.094 0.158 21.329 1.00 73.25 94 PHE A N 1
ATOM 813 C CA . PHE A 1 94 ? 3.225 -0.443 20.612 1.00 73.25 94 PHE A CA 1
ATOM 814 C C . PHE A 1 94 ? 3.062 -0.325 19.105 1.00 73.25 94 PHE A C 1
ATOM 816 O O . PHE A 1 94 ? 3.991 0.115 18.434 1.00 73.25 94 PHE A O 1
ATOM 823 N N . PHE A 1 95 ? 1.883 -0.636 18.564 1.00 67.88 95 PHE A N 1
ATOM 824 C CA . PHE A 1 95 ? 1.653 -0.498 17.127 1.00 67.88 95 PHE A CA 1
ATOM 825 C C . PHE A 1 95 ? 1.786 0.957 16.676 1.00 67.88 95 PHE A C 1
ATOM 827 O O . PHE A 1 95 ? 2.435 1.235 15.670 1.00 67.88 95 PHE A O 1
ATOM 834 N N . GLN A 1 96 ? 1.253 1.908 17.444 1.00 73.75 96 GLN A N 1
ATOM 835 C CA . GLN A 1 96 ? 1.431 3.333 17.176 1.00 73.75 96 GLN A CA 1
ATOM 836 C C . GLN A 1 96 ? 2.905 3.750 17.261 1.00 73.75 96 GLN A C 1
ATOM 838 O O . GLN A 1 96 ? 3.365 4.515 16.414 1.00 73.75 96 GLN A O 1
ATOM 843 N N . ALA A 1 97 ? 3.661 3.251 18.241 1.00 80.25 97 ALA A N 1
ATOM 844 C CA . ALA A 1 97 ? 5.092 3.517 18.374 1.00 80.25 97 ALA A CA 1
ATOM 845 C C . ALA A 1 97 ? 5.901 2.915 17.213 1.00 80.25 97 ALA A C 1
ATOM 847 O O . ALA A 1 97 ? 6.748 3.602 16.645 1.00 80.25 97 ALA A O 1
ATOM 848 N N . SER A 1 98 ? 5.592 1.685 16.798 1.00 79.38 98 SER A N 1
ATOM 849 C CA . SER A 1 98 ? 6.206 1.022 15.642 1.00 79.38 98 SER A CA 1
ATOM 850 C C . SER A 1 98 ? 5.902 1.773 14.339 1.00 79.38 98 SER A C 1
ATOM 852 O O . SER A 1 98 ? 6.813 2.082 13.567 1.00 79.38 98 SER A O 1
ATOM 854 N N . VAL A 1 99 ? 4.651 2.207 14.133 1.00 77.44 99 VAL A N 1
ATOM 855 C CA . VAL A 1 99 ? 4.267 3.056 12.991 1.00 77.44 99 VAL A CA 1
ATOM 856 C C . VAL A 1 99 ? 5.006 4.395 13.026 1.00 77.44 99 VAL A C 1
ATOM 858 O O . VAL A 1 99 ? 5.495 4.841 11.989 1.00 77.44 99 VAL A O 1
ATOM 861 N N . LYS A 1 100 ? 5.125 5.044 14.192 1.00 82.06 100 LYS A N 1
ATOM 862 C CA . LYS A 1 100 ? 5.894 6.292 14.344 1.00 82.06 100 LYS A CA 1
ATOM 863 C C . LYS A 1 100 ? 7.375 6.083 14.022 1.00 82.06 100 LYS A C 1
ATOM 865 O O . LYS A 1 100 ? 7.932 6.874 13.269 1.00 82.06 100 LYS A O 1
ATOM 870 N N . SER A 1 101 ? 7.986 5.011 14.527 1.00 81.94 101 SER A N 1
ATOM 871 C CA . SER A 1 101 ? 9.380 4.653 14.235 1.00 81.94 101 SER A CA 1
ATOM 872 C C . SER A 1 101 ? 9.593 4.416 12.740 1.00 81.94 101 SER A C 1
ATOM 874 O O . SER A 1 101 ? 10.507 4.979 12.143 1.00 81.94 101 SER A O 1
ATOM 876 N N . THR A 1 102 ? 8.697 3.660 12.105 1.00 79.94 102 THR A N 1
ATOM 877 C CA . THR A 1 102 ? 8.736 3.388 10.663 1.00 79.94 102 THR A CA 1
ATOM 878 C C . THR A 1 102 ? 8.567 4.664 9.842 1.00 79.94 102 THR A C 1
ATOM 880 O O . THR A 1 102 ? 9.311 4.884 8.891 1.00 79.94 102 THR A O 1
ATOM 883 N N . ARG A 1 103 ? 7.639 5.551 10.224 1.00 81.88 103 ARG A N 1
ATOM 884 C CA . ARG A 1 103 ? 7.460 6.859 9.573 1.00 81.88 103 ARG A CA 1
ATOM 885 C C . ARG A 1 103 ? 8.696 7.738 9.701 1.00 81.88 103 ARG A C 1
ATOM 887 O O . ARG A 1 103 ? 9.068 8.362 8.722 1.00 81.88 103 ARG A O 1
ATOM 894 N N . ALA A 1 104 ? 9.323 7.774 10.875 1.00 82.31 104 ALA A N 1
ATOM 895 C CA . ALA A 1 104 ? 10.544 8.541 11.088 1.00 82.31 104 ALA A CA 1
ATOM 896 C C . ALA A 1 104 ? 11.699 8.006 10.226 1.00 82.31 104 ALA A C 1
ATOM 898 O O . ALA A 1 104 ? 12.374 8.790 9.568 1.00 82.31 104 ALA A O 1
ATOM 899 N N . LYS A 1 105 ? 11.875 6.678 10.167 1.00 80.00 105 LYS A N 1
ATOM 900 C CA . LYS A 1 105 ? 12.892 6.023 9.325 1.00 80.00 105 LYS A CA 1
ATOM 901 C C . LYS A 1 105 ? 12.666 6.259 7.830 1.00 80.00 105 LYS A C 1
ATOM 903 O O . LYS A 1 105 ? 13.618 6.511 7.107 1.00 80.00 105 LYS A O 1
ATOM 908 N N . ASN A 1 106 ? 11.413 6.201 7.381 1.00 80.25 106 ASN A N 1
ATOM 909 C CA . ASN A 1 106 ? 11.049 6.357 5.969 1.00 80.25 106 ASN A CA 1
ATOM 910 C C . ASN A 1 106 ? 10.779 7.819 5.577 1.00 80.25 106 ASN A C 1
ATOM 912 O O . ASN A 1 106 ? 10.348 8.086 4.456 1.00 80.25 106 ASN A O 1
ATOM 916 N N . SER A 1 107 ? 10.975 8.768 6.497 1.00 81.94 107 SER A N 1
ATOM 917 C CA . SER A 1 107 ? 10.766 10.183 6.221 1.00 81.94 107 SER A CA 1
ATOM 918 C C . SER A 1 107 ? 11.910 10.704 5.367 1.00 81.94 107 SER A C 1
ATOM 920 O O . SER A 1 107 ? 13.026 10.904 5.843 1.00 81.94 107 SER A O 1
ATOM 922 N N . LEU A 1 108 ? 11.607 10.982 4.106 1.00 84.44 108 LEU A N 1
ATOM 923 C CA . LEU A 1 108 ? 12.532 11.616 3.183 1.00 84.44 108 LEU A CA 1
ATOM 924 C C . LEU A 1 108 ? 12.670 13.103 3.553 1.00 84.44 108 LEU A C 1
ATOM 926 O O . LEU A 1 108 ? 11.771 13.902 3.272 1.00 84.44 108 LEU A O 1
ATOM 930 N N . GLN A 1 109 ? 13.748 13.451 4.264 1.00 87.88 109 GLN A N 1
ATOM 931 C CA . GLN A 1 109 ? 13.930 14.780 4.867 1.00 87.88 109 GLN A CA 1
ATOM 932 C C . GLN A 1 109 ? 14.070 15.873 3.805 1.00 87.88 109 GLN A C 1
ATOM 934 O O . GLN A 1 109 ? 13.308 16.840 3.819 1.00 87.88 109 GLN A O 1
ATOM 939 N N . PHE A 1 110 ? 14.976 15.669 2.853 1.00 91.50 110 PHE A N 1
ATOM 940 C CA . PHE A 1 110 ? 15.203 16.560 1.724 1.00 91.50 110 PHE A CA 1
ATOM 941 C C . PHE A 1 110 ? 15.641 15.768 0.488 1.00 91.50 110 PHE A C 1
ATOM 943 O O . PHE A 1 110 ? 16.016 14.597 0.592 1.00 91.50 110 PHE A O 1
ATOM 950 N N . LEU A 1 111 ? 15.575 16.410 -0.675 1.00 92.31 111 LEU A N 1
ATOM 951 C CA . LEU A 1 111 ? 16.242 15.973 -1.902 1.00 92.31 111 LEU A CA 1
ATOM 952 C C . LEU A 1 111 ? 17.143 17.086 -2.411 1.00 92.31 111 LEU A C 1
ATOM 954 O O . LEU A 1 111 ? 16.843 18.255 -2.196 1.00 92.31 111 LEU A O 1
ATOM 958 N N . LEU A 1 112 ? 18.214 16.719 -3.104 1.00 92.88 112 LEU A N 1
ATOM 959 C CA . LEU A 1 112 ? 19.026 17.671 -3.848 1.00 92.88 112 LEU A CA 1
ATOM 960 C C . LEU A 1 112 ? 18.448 17.818 -5.251 1.00 92.88 112 LEU A C 1
ATOM 962 O O . LEU A 1 112 ? 18.169 16.816 -5.913 1.00 92.88 112 LEU A O 1
ATOM 966 N N . ASP A 1 113 ? 18.249 19.056 -5.688 1.00 89.31 113 ASP A N 1
ATOM 967 C CA . ASP A 1 113 ? 17.967 19.331 -7.091 1.00 89.31 113 ASP A CA 1
ATOM 968 C C . ASP A 1 113 ? 19.243 19.225 -7.948 1.00 89.31 113 ASP A C 1
ATOM 970 O O . ASP A 1 113 ? 20.345 18.988 -7.456 1.00 89.31 113 ASP A O 1
ATOM 974 N N . GLU A 1 114 ? 19.097 19.396 -9.259 1.00 88.69 114 GLU A N 1
ATOM 975 C CA . GLU A 1 114 ? 20.211 19.346 -10.219 1.00 88.69 114 GLU A CA 1
ATOM 976 C C . GLU A 1 114 ? 21.308 20.404 -9.981 1.00 88.69 114 GLU A C 1
ATOM 978 O O . GLU A 1 114 ? 22.392 20.299 -10.545 1.00 88.69 114 GLU A O 1
ATOM 983 N N . HIS A 1 115 ? 21.018 21.428 -9.174 1.00 92.00 115 HIS A N 1
ATOM 984 C CA . HIS A 1 115 ? 21.949 22.488 -8.792 1.00 92.00 115 HIS A CA 1
ATOM 985 C C . HIS A 1 115 ? 22.494 22.264 -7.372 1.00 92.00 115 HIS A C 1
ATOM 987 O O . HIS A 1 115 ? 22.978 23.210 -6.753 1.00 92.00 115 HIS A O 1
ATOM 993 N N . GLU A 1 116 ? 22.366 21.043 -6.839 1.00 91.50 116 GLU A N 1
ATOM 994 C CA . GLU A 1 116 ? 22.775 20.657 -5.485 1.00 91.50 116 GLU A CA 1
ATOM 995 C C . GLU A 1 116 ? 22.068 21.452 -4.372 1.00 91.50 116 GLU A C 1
ATOM 997 O O . GLU A 1 116 ? 22.585 21.588 -3.263 1.00 91.50 116 GLU A O 1
ATOM 1002 N N . ARG A 1 117 ? 20.863 21.978 -4.631 1.00 91.38 117 ARG A N 1
ATOM 1003 C CA . ARG A 1 117 ? 20.086 22.706 -3.617 1.00 91.38 117 ARG A CA 1
ATOM 1004 C C . ARG A 1 117 ? 19.126 21.776 -2.898 1.00 91.38 117 ARG A C 1
ATOM 1006 O O . ARG A 1 117 ? 18.397 21.007 -3.522 1.00 91.38 117 ARG A O 1
ATOM 1013 N N . GLU A 1 118 ? 19.089 21.900 -1.578 1.00 94.56 118 GLU A N 1
ATOM 1014 C CA . GLU A 1 118 ? 18.218 21.110 -0.712 1.00 94.56 118 GLU A CA 1
ATOM 1015 C C . GLU A 1 118 ? 16.755 21.565 -0.814 1.00 94.56 118 GLU A C 1
ATOM 1017 O O . GLU A 1 118 ? 16.413 22.722 -0.565 1.00 94.56 118 GLU A O 1
ATOM 1022 N N . GLN A 1 119 ? 15.876 20.625 -1.151 1.00 92.06 119 GLN A N 1
ATOM 1023 C CA . GLN A 1 119 ? 14.433 20.800 -1.246 1.00 92.06 119 GLN A CA 1
ATOM 1024 C C . GLN A 1 119 ? 13.740 20.024 -0.126 1.00 92.06 119 GLN A C 1
ATOM 1026 O O . GLN A 1 119 ? 13.844 18.799 -0.046 1.00 92.06 119 GLN A O 1
ATOM 1031 N N . PHE A 1 120 ? 13.004 20.728 0.734 1.00 89.50 120 PHE A N 1
ATOM 1032 C CA . PHE A 1 120 ? 12.418 20.164 1.962 1.00 89.50 120 PHE A CA 1
ATOM 1033 C C . PHE A 1 120 ? 10.909 19.908 1.854 1.00 89.50 120 PHE A C 1
ATOM 1035 O O . PHE A 1 120 ? 10.382 18.954 2.441 1.00 89.50 120 PHE A O 1
ATOM 1042 N N . SER A 1 121 ? 10.202 20.745 1.091 1.00 90.75 121 SER A N 1
ATOM 1043 C CA . SER A 1 121 ? 8.756 20.637 0.882 1.00 90.75 121 SER A CA 1
ATOM 1044 C C . SER A 1 121 ? 8.409 19.367 0.111 1.00 90.75 121 SER A C 1
ATOM 1046 O O . SER A 1 121 ? 9.109 18.980 -0.820 1.00 90.75 121 SER A O 1
ATOM 1048 N N . ASN A 1 122 ? 7.291 18.719 0.449 1.00 86.31 122 ASN A N 1
ATOM 1049 C CA . ASN A 1 122 ? 6.827 17.543 -0.298 1.00 86.31 122 ASN A CA 1
ATOM 1050 C C . ASN A 1 122 ? 6.553 17.857 -1.772 1.00 86.31 122 ASN A C 1
ATOM 1052 O O . ASN A 1 122 ? 6.788 16.998 -2.617 1.00 86.31 122 ASN A O 1
ATOM 1056 N N . ARG A 1 123 ? 6.094 19.078 -2.079 1.00 89.12 123 ARG A N 1
ATOM 1057 C CA . ARG A 1 123 ? 5.893 19.522 -3.462 1.00 89.12 123 ARG A CA 1
ATOM 1058 C C . ARG A 1 123 ? 7.225 19.558 -4.208 1.00 89.12 123 ARG A C 1
ATOM 1060 O O . ARG A 1 123 ? 7.359 18.897 -5.230 1.00 89.12 123 ARG A O 1
ATOM 1067 N N . ASP A 1 124 ? 8.208 20.251 -3.654 1.00 89.50 124 ASP A N 1
ATOM 1068 C CA . ASP A 1 124 ? 9.495 20.466 -4.319 1.00 89.50 124 ASP A CA 1
ATOM 1069 C C . ASP A 1 124 ? 10.263 19.140 -4.447 1.00 89.50 124 ASP A C 1
ATOM 1071 O O . ASP A 1 124 ? 10.783 18.818 -5.511 1.00 89.50 124 ASP A O 1
ATOM 1075 N N . LYS A 1 125 ? 10.216 18.285 -3.413 1.00 91.75 125 LYS A N 1
ATOM 1076 C CA . LYS A 1 125 ? 10.746 16.912 -3.476 1.00 91.75 125 LYS A CA 1
ATOM 1077 C C . LYS A 1 125 ? 10.071 16.079 -4.570 1.00 91.75 125 LYS A C 1
ATOM 1079 O O . LYS A 1 125 ? 10.749 15.333 -5.271 1.00 91.75 125 LYS A O 1
ATOM 1084 N N . SER A 1 126 ? 8.749 16.195 -4.730 1.00 91.94 126 SER A N 1
ATOM 1085 C CA . SER A 1 126 ? 8.033 15.471 -5.789 1.00 91.94 126 SER A CA 1
ATOM 1086 C C . SER A 1 126 ? 8.454 15.931 -7.183 1.00 91.94 126 SER A C 1
ATOM 1088 O O . SER A 1 126 ? 8.648 15.098 -8.060 1.00 91.94 126 SER A O 1
ATOM 1090 N N . GLU A 1 127 ? 8.669 17.233 -7.371 1.00 92.75 127 GLU A N 1
ATOM 1091 C CA . GLU A 1 127 ? 9.095 17.800 -8.649 1.00 92.75 127 GLU A CA 1
ATOM 1092 C C . GLU A 1 127 ? 10.519 17.364 -9.012 1.00 92.75 127 GLU A C 1
ATOM 1094 O O . GLU A 1 127 ? 10.753 16.915 -10.135 1.00 92.75 127 GLU A O 1
ATOM 1099 N N . VAL A 1 128 ? 11.441 17.383 -8.042 1.00 93.69 128 VAL A N 1
ATOM 1100 C CA . VAL A 1 128 ? 12.803 16.853 -8.213 1.00 93.69 128 VAL A CA 1
ATOM 1101 C C . VAL A 1 128 ? 12.770 15.378 -8.615 1.00 93.69 128 VAL A C 1
ATOM 1103 O O . VAL A 1 128 ? 13.425 14.994 -9.582 1.00 93.69 128 VAL A O 1
ATOM 1106 N N . ALA A 1 129 ? 11.980 14.554 -7.920 1.00 92.31 129 ALA A N 1
ATOM 1107 C CA . ALA A 1 129 ? 11.871 13.129 -8.224 1.00 92.31 129 ALA A CA 1
ATOM 1108 C C . ALA A 1 129 ? 11.283 12.876 -9.622 1.00 92.31 129 ALA A C 1
ATOM 1110 O O . ALA A 1 129 ? 11.851 12.103 -10.392 1.00 92.31 129 ALA A O 1
ATOM 1111 N N . VAL A 1 130 ? 10.175 13.544 -9.967 1.00 93.62 130 VAL A N 1
ATOM 1112 C CA . VAL A 1 130 ? 9.537 13.417 -11.287 1.00 93.62 130 VAL A CA 1
ATOM 1113 C C . VAL A 1 130 ? 10.521 13.778 -12.385 1.00 93.62 130 VAL A C 1
ATOM 1115 O O . VAL A 1 130 ? 10.664 13.022 -13.343 1.00 93.62 130 VAL A O 1
ATOM 1118 N N . ARG A 1 131 ? 11.223 14.901 -12.241 1.00 92.94 131 ARG A N 1
ATOM 1119 C CA . ARG A 1 131 ? 12.181 15.360 -13.239 1.00 92.94 131 ARG A CA 1
ATOM 1120 C C . ARG A 1 131 ? 13.354 14.399 -13.387 1.00 92.94 131 ARG A C 1
ATOM 1122 O O . ARG A 1 131 ? 13.632 13.971 -14.501 1.00 92.94 131 ARG A O 1
ATOM 1129 N N . TYR A 1 132 ? 13.977 14.011 -12.275 1.00 92.06 132 TYR A N 1
ATOM 1130 C CA . TYR A 1 132 ? 15.098 13.075 -12.274 1.00 92.06 132 TYR A CA 1
ATOM 1131 C C . TYR A 1 132 ? 14.749 11.771 -12.997 1.00 92.06 132 TYR A C 1
ATOM 1133 O O . TYR A 1 132 ? 15.476 11.350 -13.891 1.00 92.06 132 TYR A O 1
ATOM 1141 N N . PHE A 1 133 ? 13.616 11.148 -12.657 1.00 92.88 133 PHE A N 1
ATOM 1142 C CA . PHE A 1 133 ? 13.214 9.899 -13.301 1.00 92.88 133 PHE A CA 1
ATOM 1143 C C . PHE A 1 133 ? 12.742 10.101 -14.742 1.00 92.88 133 PHE A C 1
ATOM 1145 O O . PHE A 1 133 ? 13.008 9.245 -15.580 1.00 92.88 133 PHE A O 1
ATOM 1152 N N . SER A 1 134 ? 12.101 11.229 -15.057 1.00 92.50 134 SER A N 1
ATOM 1153 C CA . SER A 1 134 ? 11.743 11.561 -16.441 1.00 92.50 134 SER A CA 1
ATOM 1154 C C . SER A 1 134 ? 12.980 11.665 -17.322 1.00 92.50 134 SER A C 1
ATOM 1156 O O . SER A 1 134 ? 12.961 11.143 -18.430 1.00 92.50 134 SER A O 1
ATOM 1158 N N . ASP A 1 135 ? 14.052 12.287 -16.828 1.00 90.69 135 ASP A N 1
ATOM 1159 C CA . ASP A 1 135 ? 15.319 12.411 -17.547 1.00 90.69 135 ASP A CA 1
ATOM 1160 C C . ASP A 1 135 ? 16.082 11.077 -17.592 1.00 90.69 135 ASP A C 1
ATOM 1162 O O . ASP A 1 135 ? 16.582 10.700 -18.649 1.00 90.69 135 ASP A O 1
ATOM 1166 N N . LEU A 1 136 ? 16.112 10.317 -16.489 1.00 91.81 136 LEU A N 1
ATOM 1167 C CA . LEU A 1 136 ? 16.759 8.999 -16.417 1.00 91.81 136 LEU A CA 1
ATOM 1168 C C . LEU A 1 136 ? 16.141 7.989 -17.394 1.00 91.81 136 LEU A C 1
ATOM 1170 O O . LEU A 1 136 ? 16.860 7.217 -18.024 1.00 91.81 136 LEU A O 1
ATOM 1174 N N . PHE A 1 137 ? 14.812 7.986 -17.512 1.00 90.69 137 PHE A N 1
ATOM 1175 C CA . PHE A 1 137 ? 14.078 7.103 -18.420 1.00 90.69 137 PHE A CA 1
ATOM 1176 C C . PHE A 1 137 ? 13.820 7.733 -19.793 1.00 90.69 137 PHE A C 1
ATOM 1178 O O . PHE A 1 137 ? 13.150 7.132 -20.637 1.00 90.69 137 PHE A O 1
ATOM 1185 N N . LYS A 1 138 ? 14.361 8.928 -20.053 1.00 91.94 138 LYS A N 1
ATOM 1186 C CA . LYS A 1 138 ? 14.267 9.566 -21.361 1.00 91.94 138 LYS A CA 1
ATOM 1187 C C . LYS A 1 138 ? 15.124 8.798 -22.353 1.00 91.94 138 LYS A C 1
ATOM 1189 O O . LYS A 1 138 ? 16.341 8.706 -22.218 1.00 91.94 138 LYS A O 1
ATOM 1194 N N . THR A 1 139 ? 14.488 8.270 -23.391 1.00 81.81 139 THR A N 1
ATOM 1195 C CA . THR A 1 139 ? 15.215 7.624 -24.480 1.00 81.81 139 THR A CA 1
ATOM 1196 C C . THR A 1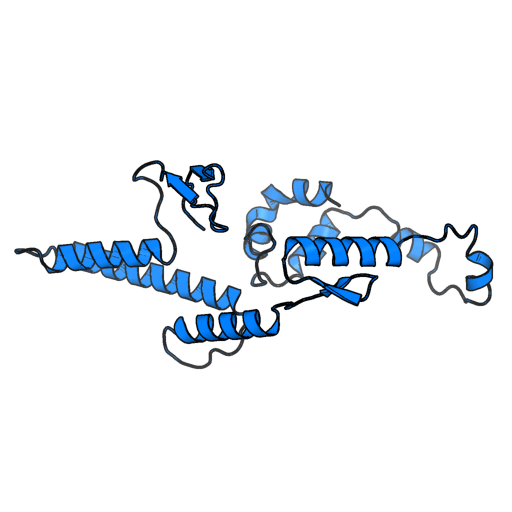 139 ? 16.090 8.638 -25.219 1.00 81.81 139 THR A C 1
ATOM 1198 O O . THR A 1 139 ? 15.647 9.738 -25.556 1.00 81.81 139 THR A O 1
ATOM 1201 N N . SER A 1 140 ? 17.320 8.245 -25.547 1.00 82.94 140 SER A N 1
ATOM 1202 C CA . SER A 1 140 ? 18.156 8.956 -26.521 1.00 82.94 140 SER A CA 1
ATOM 1203 C C . SER A 1 140 ? 17.682 8.748 -27.969 1.00 82.94 140 SER A C 1
ATOM 1205 O O . SER A 1 140 ? 18.293 9.275 -28.892 1.00 82.94 140 SER A O 1
ATOM 1207 N N . SER A 1 141 ? 16.577 8.014 -28.169 1.00 79.12 141 SER A N 1
ATOM 1208 C CA . SER A 1 141 ? 16.035 7.596 -29.468 1.00 79.12 141 SER A CA 1
ATOM 1209 C C . SER A 1 141 ? 17.042 6.813 -30.328 1.00 79.12 141 SER A C 1
ATOM 1211 O O . SER A 1 141 ? 17.287 7.185 -31.478 1.00 79.12 141 SER A O 1
ATOM 1213 N N . PRO A 1 142 ? 17.651 5.731 -29.804 1.00 79.31 142 PRO A N 1
ATOM 1214 C CA . PRO A 1 142 ? 18.533 4.887 -30.602 1.00 79.31 142 PRO A CA 1
ATOM 1215 C C . PRO A 1 142 ? 17.746 4.206 -31.732 1.00 79.31 142 PRO A C 1
ATOM 1217 O O . PRO A 1 142 ? 16.617 3.756 -31.548 1.00 79.31 142 PRO A O 1
ATOM 1220 N N . THR A 1 143 ? 18.346 4.143 -32.919 1.00 79.00 143 THR A N 1
ATOM 1221 C CA . THR A 1 143 ? 17.685 3.682 -34.152 1.00 79.00 143 THR A CA 1
ATOM 1222 C C . THR A 1 143 ? 17.662 2.158 -34.289 1.00 79.00 143 THR A C 1
ATOM 1224 O O . THR A 1 143 ? 16.829 1.621 -35.014 1.00 79.00 143 THR A O 1
ATOM 1227 N N . SER A 1 144 ? 18.576 1.454 -33.618 1.00 77.88 144 SER A N 1
ATOM 1228 C CA . SER A 1 144 ? 18.686 -0.003 -33.657 1.00 77.88 144 SER A CA 1
ATOM 1229 C C . SER A 1 144 ? 19.492 -0.520 -32.464 1.00 77.88 144 SER A C 1
ATOM 1231 O O . SER A 1 144 ? 20.493 0.080 -32.080 1.00 77.88 144 SER A O 1
ATOM 1233 N N . PHE A 1 145 ? 19.066 -1.652 -31.903 1.00 77.75 145 PHE A N 1
ATOM 1234 C CA . PHE A 1 145 ? 19.810 -2.395 -30.881 1.00 77.75 145 PHE A CA 1
ATOM 1235 C C . PHE A 1 145 ? 20.413 -3.695 -31.434 1.00 77.75 145 PHE A C 1
ATOM 1237 O O . PHE A 1 145 ? 20.983 -4.478 -30.679 1.00 77.75 145 PHE A O 1
ATOM 1244 N N . THR A 1 146 ? 20.284 -3.951 -32.741 1.00 78.44 146 THR A N 1
ATOM 1245 C CA . THR A 1 146 ? 20.629 -5.247 -33.344 1.00 78.44 146 THR A CA 1
ATOM 1246 C C . THR A 1 146 ? 22.115 -5.575 -33.192 1.00 78.44 146 THR A C 1
ATOM 1248 O O . THR A 1 146 ? 22.459 -6.730 -32.969 1.00 78.44 146 THR A O 1
ATOM 1251 N N . GLU A 1 147 ? 22.989 -4.563 -33.235 1.00 80.31 147 GLU A N 1
ATOM 1252 C CA . GLU A 1 147 ? 24.433 -4.728 -33.003 1.00 80.31 147 GLU A CA 1
ATOM 1253 C C . GLU A 1 147 ? 24.769 -5.092 -31.551 1.00 80.31 147 GLU A C 1
ATOM 1255 O O . GLU A 1 147 ? 25.698 -5.850 -31.314 1.00 80.31 147 GLU A O 1
ATOM 1260 N N . ILE A 1 148 ? 24.002 -4.609 -30.566 1.00 81.50 148 ILE A N 1
ATOM 1261 C CA . ILE A 1 148 ? 24.243 -4.922 -29.144 1.00 81.50 148 ILE A CA 1
ATOM 1262 C C . ILE A 1 148 ? 23.913 -6.391 -28.854 1.00 81.50 148 ILE A C 1
ATOM 1264 O O . ILE A 1 148 ? 24.532 -7.013 -27.993 1.00 81.50 148 ILE A O 1
ATOM 1268 N N . PHE A 1 149 ? 22.943 -6.949 -29.579 1.00 83.06 149 PHE A N 1
ATOM 1269 C CA . PHE A 1 149 ? 22.466 -8.316 -29.388 1.00 83.06 149 PHE A CA 1
ATOM 1270 C C . PHE A 1 149 ? 23.062 -9.327 -30.377 1.00 83.06 149 PHE A C 1
ATOM 1272 O O . PHE A 1 149 ? 22.680 -10.494 -30.322 1.00 83.06 149 PHE A O 1
ATOM 1279 N N . SER A 1 150 ? 23.996 -8.930 -31.252 1.00 83.62 150 SER A N 1
ATOM 1280 C CA . SER A 1 150 ? 24.542 -9.810 -32.302 1.00 83.62 150 SER A CA 1
ATOM 1281 C C . SER A 1 150 ? 25.184 -11.083 -31.751 1.00 83.62 150 SER A C 1
ATOM 1283 O O . SER A 1 150 ? 25.097 -12.141 -32.370 1.00 83.62 150 SER A O 1
ATOM 1285 N N . ASP A 1 151 ? 25.788 -10.980 -30.567 1.00 87.44 151 ASP A N 1
ATOM 1286 C CA . ASP A 1 151 ? 26.557 -12.060 -29.945 1.00 87.44 151 ASP A CA 1
ATOM 1287 C C . ASP A 1 151 ? 25.715 -12.876 -28.947 1.00 87.44 151 ASP A C 1
ATOM 1289 O O . ASP A 1 151 ? 26.196 -13.829 -28.326 1.00 87.44 151 ASP A O 1
ATOM 1293 N N . PHE A 1 152 ? 24.444 -12.510 -28.768 1.00 86.62 152 PHE A N 1
ATOM 1294 C CA . PHE A 1 152 ? 23.551 -13.168 -27.828 1.00 86.62 152 PHE A CA 1
ATOM 1295 C C . PHE A 1 152 ? 22.911 -14.384 -28.491 1.00 86.62 152 PHE A C 1
ATOM 1297 O O . PHE A 1 152 ? 22.202 -14.286 -29.490 1.00 86.62 152 PHE A O 1
ATOM 1304 N N . LEU A 1 153 ? 23.112 -15.555 -27.890 1.00 86.25 153 LEU A N 1
ATOM 1305 C CA . LEU A 1 153 ? 22.402 -16.761 -28.301 1.00 86.25 153 LEU A CA 1
ATOM 1306 C C . LEU A 1 153 ? 20.930 -16.675 -27.855 1.00 86.25 153 LEU A C 1
ATOM 1308 O O . LEU A 1 153 ? 20.680 -16.488 -26.656 1.00 86.25 153 LEU A O 1
ATOM 1312 N N . PRO A 1 154 ? 19.954 -16.850 -28.765 1.00 84.06 154 PRO A N 1
ATOM 1313 C CA . PRO A 1 154 ? 18.542 -16.833 -28.406 1.00 84.06 154 PRO A CA 1
ATOM 1314 C C . PRO A 1 154 ? 18.217 -18.001 -27.466 1.00 84.06 154 PRO A C 1
ATOM 1316 O O . PRO A 1 154 ? 18.463 -19.166 -27.777 1.00 84.06 154 PRO A O 1
ATOM 1319 N N . ARG A 1 155 ? 17.679 -17.676 -26.284 1.00 89.31 155 ARG A N 1
ATOM 1320 C CA . ARG A 1 155 ? 17.232 -18.657 -25.274 1.00 89.31 155 ARG A CA 1
ATOM 1321 C C . ARG A 1 155 ? 15.721 -18.858 -25.248 1.00 89.31 155 ARG A C 1
ATOM 1323 O O . ARG A 1 155 ? 15.252 -19.865 -24.728 1.00 89.31 155 ARG A O 1
ATOM 1330 N N . VAL A 1 156 ? 14.980 -17.886 -25.765 1.00 90.12 156 VAL A N 1
ATOM 1331 C CA . VAL A 1 156 ? 13.526 -17.939 -25.899 1.00 90.12 156 VAL A CA 1
ATOM 1332 C C . VAL A 1 156 ? 13.246 -18.398 -27.322 1.00 90.12 156 VAL A C 1
ATOM 1334 O O . VAL A 1 156 ? 13.729 -17.787 -28.270 1.00 90.12 156 VAL A O 1
ATOM 1337 N N . THR A 1 157 ? 12.542 -19.517 -27.459 1.00 92.31 157 THR A N 1
ATOM 1338 C CA . THR A 1 157 ? 12.107 -20.013 -28.772 1.00 92.31 157 THR A CA 1
ATOM 1339 C C . THR A 1 157 ? 10.916 -19.202 -29.269 1.00 92.31 157 THR A C 1
ATOM 1341 O O . THR A 1 157 ? 10.199 -18.625 -28.454 1.00 92.31 157 THR A O 1
ATOM 1344 N N . ASP A 1 158 ? 10.657 -19.205 -30.576 1.00 90.38 158 ASP A N 1
ATOM 1345 C CA . ASP A 1 158 ? 9.504 -18.491 -31.143 1.00 90.38 158 ASP A CA 1
ATOM 1346 C C . ASP A 1 158 ? 8.190 -18.938 -30.490 1.00 90.38 158 ASP A C 1
ATOM 1348 O O . ASP A 1 158 ? 7.414 -18.103 -30.056 1.00 90.38 158 ASP A O 1
ATOM 1352 N N . ALA A 1 159 ? 8.013 -20.241 -30.243 1.00 93.12 159 ALA A N 1
ATOM 1353 C CA . ALA A 1 159 ? 6.839 -20.761 -29.539 1.00 93.12 159 ALA A CA 1
ATOM 1354 C C . ALA A 1 159 ? 6.710 -20.250 -28.088 1.00 93.12 159 ALA A C 1
ATOM 1356 O O . ALA A 1 159 ? 5.604 -20.042 -27.593 1.00 93.12 159 ALA A O 1
ATOM 1357 N N . MET A 1 160 ? 7.830 -20.051 -27.383 1.00 92.00 160 MET A N 1
ATOM 1358 C CA . MET A 1 160 ? 7.807 -19.415 -26.060 1.00 92.00 160 MET A CA 1
ATOM 1359 C C . MET A 1 160 ? 7.469 -17.931 -26.178 1.00 92.00 160 MET A C 1
ATOM 1361 O O . MET A 1 160 ? 6.741 -17.412 -25.341 1.00 92.00 160 MET A O 1
ATOM 1365 N N . ASN A 1 161 ? 7.991 -17.256 -27.200 1.00 92.19 161 ASN A N 1
ATOM 1366 C CA . ASN A 1 161 ? 7.732 -15.845 -27.442 1.00 92.19 161 ASN A CA 1
ATOM 1367 C C . ASN A 1 161 ? 6.262 -15.601 -27.811 1.00 92.19 161 ASN A C 1
ATOM 1369 O O . ASN A 1 161 ? 5.649 -14.682 -27.282 1.00 92.19 161 ASN A O 1
ATOM 1373 N N . ASP A 1 162 ? 5.669 -16.480 -28.616 1.00 92.44 162 ASP A N 1
ATOM 1374 C CA . ASP A 1 1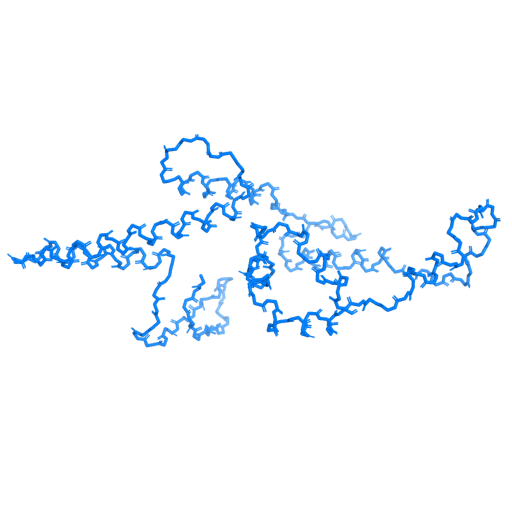62 ? 4.240 -16.475 -28.937 1.00 92.44 162 ASP A CA 1
ATOM 1375 C C . ASP A 1 162 ? 3.389 -16.622 -27.668 1.00 92.44 162 ASP A C 1
ATOM 1377 O O . ASP A 1 162 ? 2.365 -15.962 -27.519 1.00 92.44 162 ASP A O 1
ATOM 1381 N N . GLY A 1 163 ? 3.835 -17.442 -26.710 1.00 90.50 163 GLY A N 1
ATOM 1382 C CA . GLY A 1 163 ? 3.177 -17.582 -25.409 1.00 90.50 163 GLY A CA 1
ATOM 1383 C C . GLY A 1 163 ? 3.421 -16.417 -24.443 1.00 90.50 163 GLY A C 1
ATOM 1384 O O . GLY A 1 163 ? 2.612 -16.198 -23.554 1.00 90.50 163 GLY A O 1
ATOM 1385 N N . LEU A 1 164 ? 4.522 -15.675 -24.579 1.00 88.19 164 LEU A N 1
ATOM 1386 C CA . LEU A 1 164 ? 4.838 -14.513 -23.732 1.00 88.19 164 LEU A CA 1
ATOM 1387 C C . LEU A 1 164 ? 4.233 -13.210 -24.264 1.00 88.19 164 LEU A C 1
ATOM 1389 O O . LEU A 1 164 ? 4.084 -12.254 -23.507 1.00 88.19 164 LEU A O 1
ATOM 1393 N N . THR A 1 165 ? 3.937 -13.163 -25.562 1.00 90.06 165 THR A N 1
ATOM 1394 C CA . THR A 1 165 ? 3.354 -12.003 -26.248 1.00 90.06 165 THR A CA 1
ATOM 1395 C C . THR A 1 165 ? 1.858 -12.161 -26.515 1.00 90.06 165 THR A C 1
ATOM 1397 O O . THR A 1 165 ? 1.257 -11.258 -27.095 1.00 90.06 165 THR A O 1
ATOM 1400 N N . CYS A 1 166 ? 1.249 -13.279 -26.103 1.00 89.44 166 CYS A N 1
ATOM 1401 C CA . CYS A 1 166 ? -0.190 -13.469 -26.219 1.00 89.44 166 CYS A CA 1
ATOM 1402 C C . CYS A 1 166 ? -0.967 -12.511 -25.305 1.00 89.44 166 CYS A C 1
ATOM 1404 O O . CYS A 1 166 ? -0.454 -12.004 -24.304 1.00 89.44 166 CYS A O 1
ATOM 1406 N N . ASP A 1 167 ? -2.229 -12.278 -25.662 1.00 89.00 167 ASP A N 1
ATOM 1407 C CA . ASP A 1 167 ? -3.118 -11.446 -24.861 1.00 89.00 167 ASP A CA 1
ATOM 1408 C C . ASP A 1 167 ? -3.351 -12.077 -23.485 1.00 89.00 167 ASP A C 1
ATOM 1410 O O . ASP A 1 167 ? -3.694 -13.258 -23.371 1.00 89.00 167 ASP A O 1
ATOM 1414 N N . VAL A 1 168 ? -3.216 -11.258 -22.441 1.00 88.75 168 VAL A N 1
ATOM 1415 C CA . VAL A 1 168 ? -3.470 -11.679 -21.063 1.00 88.75 168 VAL A CA 1
ATOM 1416 C C . VAL A 1 168 ? -4.932 -12.086 -20.924 1.00 88.75 168 VAL A C 1
ATOM 1418 O O . VAL A 1 168 ? -5.851 -11.334 -21.249 1.00 88.75 168 VAL A O 1
ATOM 1421 N N . THR A 1 169 ? -5.167 -13.279 -20.389 1.00 90.19 169 THR A N 1
ATOM 1422 C CA . THR A 1 169 ? -6.519 -13.788 -20.163 1.00 90.19 169 THR A CA 1
ATOM 1423 C C . THR A 1 169 ? -7.038 -13.422 -18.773 1.00 90.19 169 THR A C 1
ATOM 1425 O O . THR A 1 169 ? -6.289 -13.307 -17.801 1.00 90.19 169 THR A O 1
ATOM 1428 N N . LEU A 1 170 ? -8.363 -13.308 -18.630 1.00 88.12 170 LEU A N 1
ATOM 1429 C CA . LEU A 1 170 ? -8.993 -13.054 -17.327 1.00 88.12 170 LEU A CA 1
ATOM 1430 C C . LEU A 1 170 ? -8.638 -14.129 -16.283 1.00 88.12 170 LEU A C 1
ATOM 1432 O O . LEU A 1 170 ? -8.558 -13.834 -15.090 1.00 88.12 170 LEU A O 1
ATOM 1436 N N . GLU A 1 171 ? -8.432 -15.372 -16.723 1.00 88.56 171 GLU A N 1
ATOM 1437 C CA . GLU A 1 171 ? -8.071 -16.478 -15.836 1.00 88.56 171 GLU A CA 1
ATOM 1438 C C . GLU A 1 171 ? -6.631 -16.355 -15.327 1.00 88.56 171 GLU A C 1
ATOM 1440 O O . GLU A 1 171 ? -6.381 -16.591 -14.147 1.00 88.56 171 GLU A O 1
ATOM 1445 N N . GLU A 1 172 ? -5.690 -15.900 -16.155 1.00 87.50 172 GLU A N 1
ATOM 1446 C CA . GLU A 1 172 ? -4.328 -15.597 -15.700 1.00 87.50 172 GLU A CA 1
ATOM 1447 C C . GLU A 1 172 ? -4.323 -14.468 -14.673 1.00 87.50 172 GLU A C 1
ATOM 1449 O O . GLU A 1 172 ? -3.685 -14.599 -13.625 1.00 87.50 172 GLU A O 1
ATOM 1454 N N . VAL A 1 173 ? -5.102 -13.403 -14.911 1.00 87.69 173 VAL A N 1
ATOM 1455 C CA . VAL A 1 173 ? -5.274 -12.321 -13.929 1.00 87.69 173 VAL A CA 1
ATOM 1456 C C . VAL A 1 173 ? -5.862 -12.872 -12.633 1.00 87.69 173 VAL A C 1
ATOM 1458 O O . VAL A 1 173 ? -5.365 -12.552 -11.553 1.00 87.69 173 VAL A O 1
ATOM 1461 N N . ARG A 1 174 ? -6.874 -13.745 -12.709 1.00 88.25 174 ARG A N 1
ATOM 1462 C CA . ARG A 1 174 ? -7.462 -14.402 -11.534 1.00 88.25 174 ARG A CA 1
ATOM 1463 C C . ARG A 1 174 ? -6.410 -15.207 -10.770 1.00 88.25 174 ARG A C 1
ATOM 1465 O O . ARG A 1 174 ? -6.258 -15.015 -9.565 1.00 88.25 174 ARG A O 1
ATOM 1472 N N . LEU A 1 175 ? -5.675 -16.094 -11.434 1.00 89.06 175 LEU A N 1
ATOM 1473 C CA . LEU A 1 175 ? -4.669 -16.946 -10.795 1.00 89.06 175 LEU A CA 1
ATOM 1474 C C . LEU A 1 175 ? -3.561 -16.114 -10.139 1.00 89.06 175 LEU A C 1
ATOM 1476 O O . LEU A 1 175 ? -3.248 -16.316 -8.960 1.00 89.06 175 LEU A O 1
ATOM 1480 N N . ALA A 1 176 ? -3.027 -15.130 -10.864 1.00 87.31 176 ALA A N 1
ATOM 1481 C CA . ALA A 1 176 ? -2.021 -14.211 -10.352 1.00 87.31 176 ALA A CA 1
ATOM 1482 C C . ALA A 1 176 ? -2.552 -13.429 -9.145 1.00 87.31 176 ALA A C 1
ATOM 1484 O O . ALA A 1 176 ? -1.900 -13.378 -8.102 1.00 87.31 176 ALA A O 1
ATOM 1485 N N . PHE A 1 177 ? -3.767 -12.890 -9.230 1.00 84.88 177 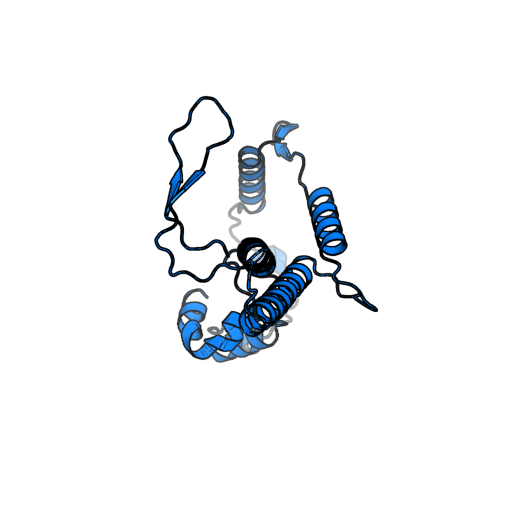PHE A N 1
ATOM 1486 C CA . PHE A 1 177 ? -4.373 -12.114 -8.157 1.00 84.88 177 PHE A CA 1
ATOM 1487 C C . PHE A 1 177 ? -4.629 -12.948 -6.891 1.00 84.88 177 PHE A C 1
ATOM 1489 O O . PHE A 1 177 ? -4.322 -12.526 -5.771 1.00 84.88 177 PHE A O 1
ATOM 1496 N N . PHE A 1 178 ? -5.147 -14.168 -7.039 1.00 87.31 178 PHE A N 1
ATOM 1497 C CA . PHE A 1 178 ? -5.431 -15.045 -5.903 1.00 87.31 178 PHE A CA 1
ATOM 1498 C C . PHE A 1 178 ? -4.168 -15.596 -5.229 1.00 87.31 178 PHE A C 1
ATOM 1500 O O . PHE A 1 178 ? -4.231 -15.912 -4.036 1.00 87.31 178 PHE A O 1
ATOM 1507 N N . SER A 1 179 ? -3.030 -15.614 -5.934 1.00 85.81 179 SER A N 1
ATOM 1508 C CA . SER A 1 179 ? -1.715 -15.957 -5.372 1.00 85.81 179 SER A CA 1
ATOM 1509 C C . SER A 1 179 ? -1.195 -14.934 -4.345 1.00 85.81 179 SER A C 1
ATOM 1511 O O . SER A 1 179 ? -0.357 -15.261 -3.506 1.00 85.81 179 SER A O 1
ATOM 1513 N N . ILE A 1 180 ? -1.715 -13.700 -4.355 1.00 82.31 180 ILE A N 1
ATOM 1514 C CA . ILE A 1 180 ? -1.285 -12.622 -3.454 1.00 82.31 180 ILE A CA 1
ATOM 1515 C C . ILE A 1 180 ? -1.887 -12.831 -2.056 1.00 82.31 180 ILE A C 1
ATOM 1517 O O . ILE A 1 180 ? -3.079 -13.075 -1.930 1.00 82.31 180 ILE A O 1
ATOM 1521 N N . GLU A 1 181 ? -1.119 -12.690 -0.972 1.00 77.94 181 GLU A N 1
ATOM 1522 C CA . GLU A 1 181 ? -1.668 -12.759 0.398 1.00 77.94 181 GLU A CA 1
ATOM 1523 C C . GLU A 1 181 ? -2.752 -11.688 0.657 1.00 77.94 181 GLU A C 1
ATOM 1525 O O . GLU A 1 181 ? -2.557 -10.500 0.396 1.00 77.94 181 GLU A O 1
ATOM 1530 N N . SER A 1 182 ? -3.890 -12.103 1.225 1.00 75.38 182 SER A N 1
ATOM 1531 C CA . SER A 1 182 ? -5.084 -11.260 1.416 1.00 75.38 182 SER A CA 1
ATOM 1532 C C . SER A 1 182 ? -4.930 -10.169 2.487 1.00 75.38 182 SER A C 1
ATOM 1534 O O . SER A 1 182 ? -5.671 -9.188 2.473 1.00 75.38 182 SER A O 1
ATOM 1536 N N . GLU A 1 183 ? -3.984 -10.340 3.414 1.00 65.50 183 GLU A N 1
ATOM 1537 C CA . GLU A 1 183 ? -3.741 -9.435 4.551 1.00 65.50 183 GLU A CA 1
ATOM 1538 C C . GLU A 1 183 ? -2.711 -8.336 4.251 1.00 65.50 183 GLU A C 1
ATOM 1540 O O . GLU A 1 183 ? -2.323 -7.580 5.145 1.00 65.50 183 GLU A O 1
ATOM 1545 N N . LYS A 1 184 ? -2.245 -8.226 3.000 1.00 68.19 184 LYS A N 1
ATOM 1546 C CA . LYS A 1 184 ? -1.312 -7.162 2.620 1.00 68.19 184 LYS A CA 1
ATOM 1547 C C . LYS A 1 184 ? -1.961 -5.784 2.748 1.00 68.19 184 LYS A C 1
ATOM 1549 O O . LYS A 1 184 ? -3.175 -5.621 2.620 1.00 68.19 184 LYS A O 1
ATOM 1554 N N . THR A 1 185 ? -1.106 -4.800 3.037 1.00 56.72 185 THR A N 1
ATOM 1555 C CA . THR A 1 185 ? -1.508 -3.412 3.279 1.00 56.72 185 THR A CA 1
ATOM 1556 C C . THR A 1 185 ? -2.352 -2.895 2.112 1.00 56.72 185 THR A C 1
ATOM 1558 O O . THR A 1 185 ? -2.008 -3.190 0.965 1.00 56.72 185 THR A O 1
ATOM 1561 N N . PRO A 1 186 ? -3.412 -2.121 2.391 1.00 65.94 186 PRO A N 1
ATOM 1562 C CA . PRO A 1 186 ? -4.227 -1.534 1.346 1.00 65.94 186 PRO A CA 1
ATOM 1563 C C . PRO A 1 186 ? -3.427 -0.705 0.343 1.00 65.94 186 PRO A C 1
ATOM 1565 O O . PRO A 1 186 ? -2.399 -0.119 0.704 1.00 65.94 186 PRO A O 1
ATOM 1568 N N . GLY A 1 187 ? -3.928 -0.633 -0.890 1.00 65.56 187 GLY A N 1
ATOM 1569 C CA . GLY A 1 187 ? -3.426 0.293 -1.897 1.00 65.56 187 GLY A CA 1
ATOM 1570 C C . GLY A 1 187 ? -3.715 1.753 -1.529 1.00 65.56 187 GLY A C 1
ATOM 1571 O O . GLY A 1 187 ? -4.179 2.078 -0.433 1.00 65.56 187 GLY A O 1
ATOM 1572 N N . HIS A 1 188 ? -3.450 2.662 -2.466 1.00 62.12 188 HIS A N 1
ATOM 1573 C CA . HIS A 1 188 ? -3.814 4.079 -2.331 1.00 62.12 188 HIS A CA 1
ATOM 1574 C C . HIS A 1 188 ? -5.330 4.296 -2.115 1.00 62.12 188 HIS A C 1
ATOM 1576 O O . HIS A 1 188 ? -5.728 5.290 -1.514 1.00 62.12 188 HIS A O 1
ATOM 1582 N N . ASP A 1 189 ? -6.145 3.337 -2.558 1.00 70.25 189 ASP A N 1
ATOM 1583 C CA . ASP A 1 189 ? -7.600 3.239 -2.389 1.00 70.25 189 ASP A CA 1
ATOM 1584 C C . ASP A 1 189 ? -8.059 2.881 -0.963 1.00 70.25 189 ASP A C 1
ATOM 1586 O O . ASP A 1 189 ? -9.238 3.016 -0.635 1.00 70.25 189 ASP A O 1
ATOM 1590 N N . GLY A 1 190 ? -7.155 2.427 -0.091 1.00 69.88 190 GLY A N 1
ATOM 1591 C CA . GLY A 1 190 ? -7.507 2.000 1.260 1.00 69.88 190 GLY A CA 1
ATOM 1592 C C . GLY A 1 190 ? -8.208 0.637 1.347 1.00 69.88 190 GLY A C 1
ATOM 1593 O O . GLY A 1 190 ? -8.607 0.256 2.450 1.00 69.88 190 GLY A O 1
ATOM 1594 N N . MET A 1 191 ? -8.290 -0.133 0.254 1.00 77.06 191 MET A N 1
ATOM 1595 C CA . MET A 1 191 ? -8.870 -1.482 0.222 1.00 77.06 191 MET A CA 1
ATOM 1596 C C . MET A 1 191 ? -7.793 -2.576 0.288 1.00 77.06 191 MET A C 1
ATOM 1598 O O . MET A 1 191 ? -6.765 -2.515 -0.383 1.00 77.06 191 MET A O 1
ATOM 1602 N N . THR A 1 192 ? -8.004 -3.603 1.117 1.00 78.94 192 THR A N 1
ATOM 1603 C CA . THR A 1 192 ? -7.078 -4.746 1.236 1.00 78.94 192 THR A CA 1
ATOM 1604 C C . THR A 1 192 ? -7.297 -5.768 0.121 1.00 78.94 192 THR A C 1
ATOM 1606 O O . THR A 1 192 ? -8.380 -5.853 -0.457 1.00 78.94 192 THR A O 1
ATOM 1609 N N . GLY A 1 193 ? -6.307 -6.635 -0.130 1.00 78.75 193 GLY A N 1
ATOM 1610 C CA . GLY A 1 193 ? -6.452 -7.748 -1.082 1.00 78.75 193 GLY A CA 1
ATOM 1611 C C . GLY A 1 193 ? -7.654 -8.654 -0.775 1.00 78.75 193 GLY A C 1
ATOM 1612 O O . GLY A 1 193 ? -8.281 -9.189 -1.687 1.00 78.75 193 GLY A O 1
ATOM 1613 N N . PHE A 1 194 ? -8.042 -8.770 0.501 1.00 82.44 194 PHE A N 1
ATOM 1614 C CA . PHE A 1 194 ? -9.263 -9.463 0.916 1.00 82.44 194 PHE A CA 1
ATOM 1615 C C . PHE A 1 194 ? -10.538 -8.900 0.269 1.00 82.44 194 PHE A C 1
ATOM 1617 O O . PHE A 1 194 ? -11.383 -9.685 -0.160 1.00 82.44 194 PHE A O 1
ATOM 1624 N N . PHE A 1 195 ? -10.683 -7.573 0.174 1.00 84.19 195 PHE A N 1
ATOM 1625 C CA . PHE A 1 195 ? -11.857 -6.938 -0.433 1.00 84.19 195 PHE A CA 1
ATOM 1626 C C . PHE A 1 195 ? -12.032 -7.395 -1.884 1.00 84.19 195 PHE A C 1
ATOM 1628 O O . PHE A 1 195 ? -13.066 -7.953 -2.248 1.00 84.19 195 PHE A O 1
ATOM 1635 N N . TYR A 1 196 ? -10.985 -7.244 -2.687 1.00 83.94 196 TYR A N 1
ATOM 1636 C CA . TYR A 1 196 ? -10.997 -7.604 -4.103 1.00 83.94 196 TYR A CA 1
ATOM 1637 C C . TYR A 1 196 ? -11.182 -9.104 -4.331 1.00 83.94 196 TYR A C 1
ATOM 1639 O O . TYR A 1 196 ? -11.889 -9.494 -5.253 1.00 83.94 196 TYR A O 1
ATOM 1647 N N . LYS A 1 197 ? -10.619 -9.963 -3.469 1.00 86.69 197 LYS A N 1
ATOM 1648 C CA . LYS A 1 197 ? -10.872 -11.411 -3.541 1.00 86.69 197 LYS A CA 1
ATOM 1649 C C . LYS A 1 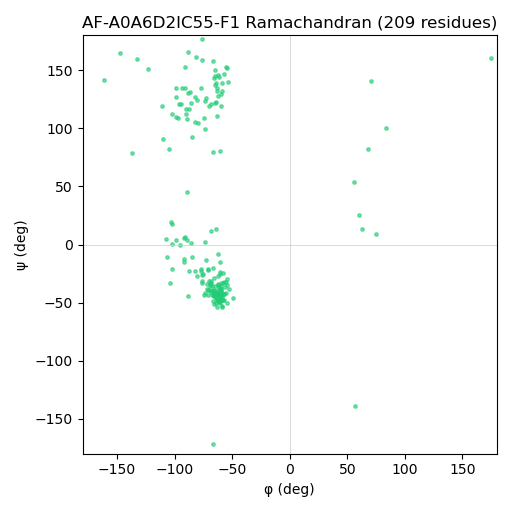197 ? -12.323 -11.752 -3.222 1.00 86.69 197 LYS A C 1
ATOM 1651 O O . LYS A 1 197 ? -12.921 -12.577 -3.906 1.00 86.69 197 LYS A O 1
ATOM 1656 N N . LYS A 1 198 ? -12.896 -11.117 -2.195 1.00 86.88 198 LYS A N 1
ATOM 1657 C CA . LYS A 1 198 ? -14.285 -11.340 -1.774 1.00 86.88 198 LYS A CA 1
ATOM 1658 C C . LYS A 1 198 ? -15.282 -10.881 -2.836 1.00 86.88 198 LYS A C 1
ATOM 1660 O O . LYS A 1 198 ? -16.273 -11.563 -3.071 1.00 86.88 198 LYS A O 1
ATOM 1665 N N . TYR A 1 199 ? -15.015 -9.745 -3.472 1.00 88.06 199 TYR A N 1
ATOM 1666 C CA . TYR A 1 199 ? -15.896 -9.144 -4.473 1.00 88.06 199 TYR A CA 1
ATOM 1667 C C . TYR A 1 199 ? -15.415 -9.364 -5.910 1.00 88.06 199 TYR A C 1
ATOM 1669 O O . TYR A 1 199 ? -15.860 -8.654 -6.808 1.00 88.06 199 TYR A O 1
ATOM 1677 N N . TRP A 1 200 ? -14.547 -10.357 -6.141 1.00 88.50 200 TRP A N 1
ATOM 1678 C CA . TRP A 1 200 ? -13.930 -10.627 -7.443 1.00 88.50 200 TRP A CA 1
ATOM 1679 C C . TRP A 1 200 ? -14.956 -10.681 -8.575 1.00 88.50 200 TRP A C 1
ATOM 1681 O O . TRP A 1 200 ? -14.788 -10.023 -9.593 1.00 88.50 200 TRP A O 1
ATOM 1691 N N . GLU A 1 201 ? -16.071 -11.386 -8.373 1.00 90.38 201 GLU A N 1
ATOM 1692 C CA . GLU A 1 201 ? -17.113 -11.533 -9.397 1.00 90.38 201 GLU A CA 1
ATOM 1693 C C . GLU A 1 201 ? -17.749 -10.202 -9.834 1.00 90.38 201 GLU A C 1
ATOM 1695 O O . GLU A 1 201 ? -18.243 -10.111 -10.955 1.00 90.38 201 GLU A O 1
ATOM 1700 N N . ILE A 1 202 ? -17.692 -9.172 -8.985 1.00 88.69 202 ILE A N 1
ATOM 1701 C CA . ILE A 1 202 ? -18.196 -7.823 -9.269 1.00 88.69 202 ILE A CA 1
ATOM 1702 C C . ILE A 1 202 ? -17.114 -6.974 -9.950 1.00 88.69 202 ILE A C 1
ATOM 1704 O O . ILE A 1 202 ? -17.396 -6.287 -10.927 1.00 88.69 202 ILE A O 1
ATOM 1708 N N . VAL A 1 203 ? -15.873 -7.020 -9.451 1.00 86.50 203 VAL A N 1
ATOM 1709 C CA . VAL A 1 203 ? -14.796 -6.105 -9.881 1.00 86.50 203 VAL A CA 1
ATOM 1710 C C . VAL A 1 203 ? -13.939 -6.636 -11.035 1.00 86.50 203 VAL A C 1
ATOM 1712 O O . VAL A 1 203 ? -13.237 -5.854 -11.670 1.00 86.50 203 VAL A O 1
ATOM 1715 N N . LYS A 1 204 ? -13.997 -7.939 -11.349 1.00 85.81 204 LYS A N 1
ATOM 1716 C CA . LYS A 1 204 ? -13.107 -8.606 -12.324 1.00 85.81 204 LYS A CA 1
ATOM 1717 C C . LYS A 1 204 ? -13.055 -7.928 -13.692 1.00 85.81 204 LYS A C 1
ATOM 1719 O O . LYS A 1 204 ? -11.991 -7.851 -14.288 1.00 85.81 204 LYS A O 1
ATOM 1724 N N . HIS A 1 205 ? -14.184 -7.418 -14.182 1.00 85.69 205 HIS A N 1
ATOM 1725 C CA . HIS A 1 205 ? -14.243 -6.772 -15.493 1.00 85.69 205 HIS A CA 1
ATOM 1726 C C . HIS A 1 205 ? -13.641 -5.366 -15.480 1.00 85.69 205 HIS A C 1
ATOM 1728 O O . HIS A 1 205 ? -13.072 -4.959 -16.479 1.00 85.69 205 HIS A O 1
ATOM 1734 N N . GLN A 1 206 ? -13.725 -4.647 -14.359 1.00 81.25 206 GLN A N 1
ATOM 1735 C CA . GLN A 1 206 ? -13.068 -3.346 -14.211 1.00 81.25 206 GLN A CA 1
ATOM 1736 C C . GLN A 1 206 ? -11.552 -3.528 -14.109 1.00 81.25 206 GLN A C 1
ATOM 1738 O O . GLN A 1 206 ? -10.808 -2.852 -14.802 1.00 81.25 206 GLN A O 1
ATOM 1743 N N . LEU A 1 207 ? -11.105 -4.521 -13.332 1.00 74.94 207 LEU A N 1
ATOM 1744 C CA . LEU A 1 207 ? -9.683 -4.841 -13.184 1.00 74.94 207 LEU A CA 1
ATOM 1745 C C . LEU A 1 207 ? -9.032 -5.347 -14.475 1.00 74.94 207 LEU A C 1
ATOM 1747 O O . LEU A 1 207 ? -7.835 -5.172 -14.646 1.00 74.94 207 LEU A O 1
ATOM 1751 N N . PHE A 1 208 ? -9.795 -5.995 -15.357 1.00 78.31 208 PHE A N 1
ATOM 1752 C CA . PHE A 1 208 ? -9.281 -6.505 -16.629 1.00 78.31 208 PHE A CA 1
ATOM 1753 C C . PHE A 1 208 ? -9.178 -5.430 -17.717 1.00 78.31 208 PHE A C 1
ATOM 1755 O O . PHE A 1 208 ? -8.362 -5.562 -18.613 1.00 78.31 208 PHE A O 1
ATOM 1762 N N . VAL A 1 209 ? -10.002 -4.378 -17.655 1.00 70.50 209 VAL A N 1
ATOM 1763 C CA . VAL A 1 209 ? -9.989 -3.285 -18.646 1.00 70.50 209 VAL A CA 1
ATOM 1764 C C . VAL A 1 209 ? -8.819 -2.317 -18.423 1.00 70.50 209 VAL A C 1
ATOM 1766 O O . VAL A 1 209 ? -8.403 -1.649 -19.364 1.00 70.50 209 VAL A O 1
ATOM 1769 N N . ASP A 1 210 ? -8.285 -2.259 -17.202 1.00 56.09 210 ASP A N 1
ATOM 1770 C CA . ASP A 1 210 ? -7.133 -1.421 -16.839 1.00 56.09 210 ASP A CA 1
ATOM 1771 C C . ASP A 1 210 ? -5.763 -2.089 -17.121 1.00 56.09 210 ASP A C 1
ATOM 1773 O O . ASP A 1 210 ? -4.725 -1.496 -16.811 1.00 56.09 210 ASP A O 1
ATOM 1777 N N . VAL A 1 211 ? -5.750 -3.313 -17.673 1.00 53.03 211 VAL A N 1
ATOM 1778 C CA . VAL A 1 211 ? -4.546 -4.059 -18.102 1.00 53.03 211 VAL A CA 1
ATOM 1779 C C . VAL A 1 211 ? -4.343 -3.884 -19.601 1.00 53.03 211 VAL A C 1
ATOM 1781 O O . VAL A 1 211 ? -3.189 -3.595 -19.988 1.00 53.03 211 VAL A O 1
#

Foldseek 3Di:
DQADWPWDFDPDDPDPDGDIDTDHPDPPDQDAAPRNLVVLVVVLVVLVPDPDRDVVVNVVSVVSNVVRLVVNLLVLCLVLVDPDDDDDDSPSVVSVVSNVVVCVVPPPQWDQAPVRDTDGDPVVRVVRVVVVVCVVPDDPPDPDCCVVCVPPDDPQDPVNVCVVPDDDDLVNVVVVLVPDDQSHADDVVRHTSVVCVVCVVPCSVVVSVVD

Sequence (211 aa):
MFPSGHQWFLERYPSDHRPVLVKFMGESEPLCGQFRITKLREELEEEEEERYPWFTRIAEIKIELAIAYCDEEIFWRQKSREKWLREGDRNTKFFQASVKSTRAKNSLQFLLDEHEREQFSNRDKSEVAVRYFSDLFKTSSPTSFTEIFSDFLPRVTDAMNDGLTCDVTLEEVRLAFFSIESEKTPGHDGMTGFFYKKYWEIVKHQLFVDV

Secondary structure (DSSP, 8-state):
----EEEEEPPPPSSSS--EEEEE--TTSPP-HHHHHHHHHHHHHHHHHSSS--HHHHHHHHHHHHHHHHHHHHHHHHHH------S-S--HHHHHHHHHHHHHHT----EE-TTS-EE-SHHHHHHHHHHHHHHHT-----S--TTTTTTPPP-S-HHHHHHHSSPPPHHHHHHHHHHS-TTSPP-TTS--HHHHHHTHHHHHHHHHHT-

Organism: NCBI:txid1685480

Radius of gyration: 26.41 Å; Cα contacts (8 Å, |Δi|>4): 129; chains: 1; bounding box: 58×54×73 Å

Solvent-accessible surface area (backbone atoms only — not comparable to full-atom values): 13122 Å² total; per-residue (Å²): 118,83,75,83,40,60,73,44,74,57,80,85,59,101,55,95,69,74,64,70,47,68,51,76,70,66,101,78,69,81,67,52,57,69,63,30,46,52,49,45,48,52,56,44,52,56,45,69,68,40,97,74,54,55,65,68,57,53,51,50,44,53,52,53,44,52,50,46,50,49,55,41,50,55,53,45,47,46,71,50,72,69,86,83,82,82,81,93,70,94,50,60,66,57,39,50,48,51,43,50,53,50,48,62,73,69,50,78,66,60,38,67,42,100,82,71,46,80,28,63,50,71,66,53,34,48,51,44,51,51,50,53,50,52,59,72,70,49,76,88,70,80,91,73,62,63,78,81,49,68,85,58,77,85,84,71,51,69,74,54,46,55,67,72,71,50,82,86,47,73,65,57,52,49,54,58,56,68,72,49,68,44,73,45,69,46,55,98,84,68,52,35,47,44,55,55,64,75,43,31,92,75,45,50,68,62,64,58,72,79,108